Protein 5HK3 (pdb70)

Secondary structure (DSSP, 8-state):
---TTEEEEEE--S--TTS--SEEEEEE-S-HHHHTSS--EEEEEEEES--TT---TT-EEE-HHHH--SS-EEEEEEEEEEEEGGG--EEEEE--HHHHHHHHHHHHHHHT-/---TTEEEEE---EEEEE-S-HHHHHSS--EEEEEEEE--GGGGGSTT-EEE-GGGSS-SS-EEEEEEEEEEEEGGG--EEEEE--HHHHHHHHHHHHHHHT-

CATH classification: 2.30.30.110

B-factor: mean 24.43, std 10.02, range [9.1, 74.72]

Sequence (216 aa):
VISRAEIYWADLGPPSGSQPAKRRPVLVIQSDPYNASRLATVIAAVITSNDALAAMPGNVDLPATTTRLPRDSVVNVTAIVTLNKTDLTDRVGEVPASLMHEVDRGLRRVLDLVISRAEIYWADLRRPVLVIQSDPYNASRLATVIAAVITSNDALAAMPGNVDLPATTTRLPRDSVVNVTAIVTLNKTDLTDRVGEVPASLMHEVDRGLRRVLDL

Solvent-accessible surface area: 10361 Å² total; per-residue (Å²): 179,21,36,38,16,21,0,10,78,1,97,24,32,117,98,52,74,68,47,22,8,126,119,72,16,0,0,0,0,0,1,67,101,16,12,94,52,232,48,67,28,0,0,0,0,5,0,36,57,92,32,74,188,52,74,30,72,22,27,1,106,1,53,23,133,53,0,146,7,115,155,96,8,8,0,13,0,8,19,3,15,42,19,72,35,120,89,10,119,62,101,23,0,55,7,58,70,92,32,8,111,86,0,12,177,3,0,89,146,0,3,86,33,182,21,29,31,12,13,0,8,77,1,96,103,156,92,14,0,0,0,0,0,4,68,100,9,10,94,44,235,24,50,9,0,0,0,0,10,0,19,62,69,117,55,42,48,83,82,71,18,15,0,71,0,51,26,136,53,11,182,8,109,161,94,6,2,0,22,0,10,20,3,33,8,6,14,30,128,64,11,117,65,125,22,2,81,3,52,71,80,31,10,114,66,0,16,157,4,0,86,138,0,3,71,32

Foldseek 3Di:
DDAAFFKFWFAQDDDDPPADGGTFIWGFHDHVVCVVDPDFKTKTFTKALECVVNDDPLKAWDQCVQFVPPHTIIGRLLHMGIGGPVRGPGTRGGHDPVRVVSNVVSNCVNVVD/DDAAQWWFQFDCNFIWGFHDHVVCVVDPNFKTKTFTKAQPPVLCPPPLKFWDQCVQWVDPHTIIGNLVHMDIGGPVRGDGTGGGHDPVRVVSNVVSNCVNPVD

Structure (mmCIF, N/CA/C/O backbone):
data_5HK3
#
_entry.id   5HK3
#
_cell.length_a   47.311
_cell.length_b   64.244
_cell.length_c   73.915
_cell.angle_alpha   90.000
_cell.angle_beta   90.000
_cell.angle_gamma   90.000
#
_symmetry.space_group_name_H-M   'P 21 21 21'
#
loop_
_entity.id
_entity.type
_entity.pdbx_description
1 polymer 'Endoribonuclease MazF6'
2 polymer "DNA (5'-D(*AP*GP*UP*CP*UP*CP*CP*UP*UP*UP*C)-3')"
3 water water
#
loop_
_atom_site.group_PDB
_atom_site.id
_atom_site.type_symbol
_atom_site.label_atom_id
_atom_site.label_alt_id
_atom_site.label_comp_id
_atom_site.label_asym_id
_atom_site.label_entity_id
_atom_site.label_seq_id
_atom_site.pdbx_PDB_ins_code
_atom_site.Cartn_x
_atom_site.Cartn_y
_atom_site.Cartn_z
_atom_site.occupancy
_atom_site.B_iso_or_equiv
_atom_site.auth_seq_id
_atom_site.auth_comp_id
_atom_site.auth_asym_id
_atom_site.auth_atom_id
_atom_site.pdbx_PDB_model_num
ATOM 1 N N . VAL A 1 2 ? 30.542 79.040 17.698 1.00 38.13 2 VAL A N 1
ATOM 2 C CA . VAL A 1 2 ? 31.762 79.817 17.894 1.00 30.66 2 VAL A CA 1
ATOM 3 C C . VAL A 1 2 ? 32.812 79.010 18.640 1.00 29.92 2 VAL A C 1
ATOM 4 O O . VAL A 1 2 ? 32.622 78.648 19.799 1.00 31.15 2 VAL A O 1
ATOM 8 N N . ILE A 1 3 ? 33.923 78.732 17.968 1.00 23.85 3 ILE A N 1
ATOM 9 C CA . ILE A 1 3 ? 34.990 77.946 18.570 1.00 22.93 3 ILE A CA 1
ATOM 10 C C . ILE A 1 3 ? 36.199 78.840 18.827 1.00 21.87 3 ILE A C 1
ATOM 11 O O . ILE A 1 3 ? 36.618 79.606 17.956 1.00 20.94 3 ILE A O 1
ATOM 16 N N . SER A 1 4 ? 36.765 78.743 20.023 1.00 19.02 4 SER A N 1
ATOM 17 C CA . SER A 1 4 ? 37.886 79.592 20.399 1.00 18.98 4 SER A CA 1
ATOM 18 C C . SER A 1 4 ? 39.078 78.760 20.828 1.00 20.62 4 SER A C 1
ATOM 19 O O . SER A 1 4 ? 38.926 77.651 21.354 1.00 18.21 4 SER A O 1
ATOM 22 N N . ARG A 1 5 ? 40.266 79.306 20.595 1.00 18.55 5 ARG A N 1
ATOM 23 C CA . ARG A 1 5 ? 41.497 78.664 21.026 1.00 15.91 5 ARG A CA 1
ATOM 24 C C . ARG A 1 5 ? 41.480 78.475 22.529 1.00 17.13 5 ARG A C 1
ATOM 25 O O . ARG A 1 5 ? 40.977 79.331 23.255 1.00 18.99 5 ARG A O 1
ATOM 33 N N . ALA A 1 6 ? 41.992 77.319 22.954 1.00 14.73 6 ALA A N 1
ATOM 34 C CA . ALA A 1 6 ? 42.141 76.916 24.355 1.00 17.00 6 ALA A CA 1
ATOM 35 C C . ALA A 1 6 ? 40.854 76.345 24.957 1.00 16.33 6 ALA A C 1
ATOM 36 O O . ALA A 1 6 ? 40.836 75.978 26.131 1.00 19.26 6 ALA A O 1
ATOM 38 N N . GLU A 1 7 ? 39.794 76.249 24.163 1.00 14.82 7 GLU A N 1
ATOM 39 C CA . GLU A 1 7 ? 38.586 75.563 24.610 1.00 16.53 7 GLU A CA 1
ATOM 40 C C . GLU A 1 7 ? 38.729 74.039 24.509 1.00 15.86 7 GLU A C 1
ATOM 41 O O . GLU A 1 7 ? 39.405 73.509 23.626 1.00 16.58 7 GLU A O 1
ATOM 47 N N . ILE A 1 8 ? 38.095 73.340 25.443 1.00 15.98 8 ILE A N 1
ATOM 48 C CA . ILE A 1 8 ? 38.041 71.881 25.439 1.00 18.40 8 ILE A CA 1
ATOM 49 C C . ILE A 1 8 ? 36.668 71.367 25.028 1.00 16.09 8 ILE A C 1
ATOM 50 O O . ILE A 1 8 ? 35.644 71.778 25.623 1.00 20.38 8 ILE A O 1
ATOM 55 N N . TYR A 1 9 ? 36.676 70.455 24.047 1.00 17.98 9 TYR A N 1
ATOM 56 C CA . TYR A 1 9 ? 35.475 69.815 23.496 1.00 18.80 9 TYR A CA 1
ATOM 57 C C . TYR A 1 9 ? 35.596 68.297 23.500 1.00 23.31 9 TYR A C 1
ATOM 58 O O . TYR A 1 9 ? 36.693 67.778 23.378 1.00 22.31 9 TYR A O 1
ATOM 67 N N . TRP A 1 10 ? 34.477 67.580 23.574 1.00 20.23 10 TRP A N 1
ATOM 68 C CA . TRP A 1 10 ? 34.492 66.157 23.233 1.00 19.98 10 TRP A CA 1
ATOM 69 C C . TRP A 1 10 ? 34.405 65.978 21.722 1.00 24.88 10 TRP A C 1
ATOM 70 O O . TRP A 1 10 ? 33.653 66.686 21.055 1.00 25.30 10 TRP A O 1
ATOM 81 N N . ALA A 1 11 ? 35.181 65.045 21.179 1.00 21.86 11 ALA A N 1
ATOM 82 C CA . ALA A 1 11 ? 35.169 64.807 19.741 1.00 21.50 11 ALA A CA 1
ATOM 83 C C . ALA A 1 11 ? 35.372 63.337 19.377 1.00 21.27 11 ALA A C 1
ATOM 84 O O . ALA A 1 11 ? 36.101 62.619 20.068 1.00 21.97 11 ALA A O 1
ATOM 86 N N . ASP A 1 12 ? 34.702 62.899 18.311 1.00 22.44 12 ASP A N 1
ATOM 87 C CA . ASP A 1 12 ? 35.013 61.623 17.663 1.00 22.70 12 ASP A CA 1
ATOM 88 C C . ASP A 1 12 ? 36.278 61.785 16.847 1.00 28.19 12 ASP A C 1
ATOM 89 O O . ASP A 1 12 ? 36.342 62.633 15.960 1.00 27.15 12 ASP A O 1
ATOM 94 N N . LEU A 1 13 ? 37.264 60.935 17.106 1.00 24.61 13 LEU A N 1
ATOM 95 C CA . LEU A 1 13 ? 38.538 61.037 16.412 1.00 21.58 13 LEU A CA 1
ATOM 96 C C . LEU 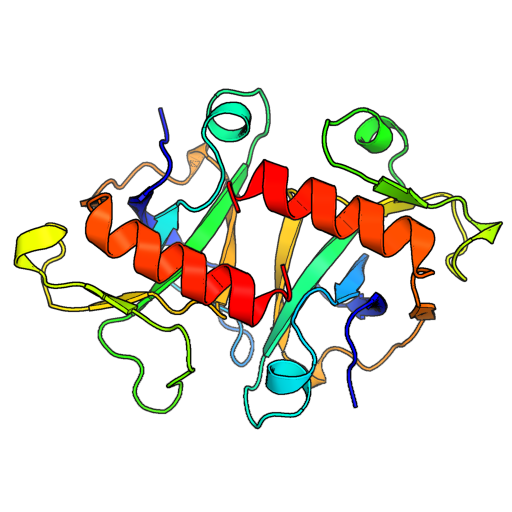A 1 13 ? 38.663 59.966 15.342 1.00 30.38 13 LEU A C 1
ATOM 97 O O . LEU A 1 13 ? 39.643 59.920 14.599 1.00 38.37 13 LEU A O 1
ATOM 102 N N . GLY A 1 14 ? 37.649 59.117 15.251 1.00 28.59 14 GLY A N 1
ATOM 103 C CA . GLY A 1 14 ? 37.608 58.115 14.205 1.00 30.28 14 GLY A CA 1
ATOM 104 C C . GLY A 1 14 ? 37.988 56.741 14.705 1.00 32.83 14 GLY A C 1
ATOM 105 O O . GLY A 1 14 ? 38.312 56.567 15.883 1.00 29.60 14 GLY A O 1
ATOM 106 N N . PRO A 1 15 ? 37.950 55.749 13.805 1.00 34.36 15 PRO A N 1
ATOM 107 C CA . PRO A 1 15 ? 38.273 54.368 14.169 1.00 33.26 15 PRO A CA 1
ATOM 108 C C . PRO A 1 15 ? 39.758 54.186 14.473 1.00 28.96 15 PRO A C 1
ATOM 109 O O . PRO A 1 15 ? 40.593 54.920 13.942 1.00 30.15 15 PRO A O 1
ATOM 113 N N . PRO A 1 16 ? 40.083 53.222 15.342 1.00 27.34 16 PRO A N 1
ATOM 114 C CA . PRO A 1 16 ? 41.476 52.950 15.711 1.00 32.34 16 PRO A CA 1
ATOM 115 C C . PRO A 1 16 ? 42.322 52.444 14.543 1.00 29.58 16 PRO A C 1
ATOM 116 O O . PRO A 1 16 ? 41.865 51.653 13.714 1.00 30.92 16 PRO A O 1
ATOM 120 N N . SER A 1 17 ? 43.555 52.934 14.488 1.00 24.84 17 SER A N 1
ATOM 121 C CA . SER A 1 17 ? 44.548 52.486 13.525 1.00 25.03 17 SER A CA 1
ATOM 122 C C . SER A 1 17 ? 45.921 52.655 14.153 1.00 33.52 17 SER A C 1
ATOM 123 O O . SER A 1 17 ? 46.496 53.742 14.116 1.00 28.58 17 SER A O 1
ATOM 126 N N . GLY A 1 18 ? 46.443 51.586 14.744 1.00 22.20 18 GLY A N 1
ATOM 127 C CA . GLY A 1 18 ? 47.695 51.682 15.469 1.00 23.96 18 GLY A CA 1
ATOM 128 C C . GLY A 1 18 ? 47.606 52.716 16.574 1.00 26.70 18 GLY A C 1
ATOM 129 O O . GLY A 1 18 ? 46.641 52.737 17.342 1.00 25.16 18 GLY A O 1
ATOM 130 N N . SER A 1 19 ? 48.605 53.590 16.648 1.00 23.02 19 SER A N 1
ATOM 131 C CA . SER A 1 19 ? 48.662 54.593 17.704 1.00 25.40 19 SER A CA 1
ATOM 132 C C . SER A 1 19 ? 48.126 55.951 17.261 1.00 25.47 19 SER A C 1
ATOM 133 O O . SER A 1 19 ? 48.303 56.945 17.968 1.00 26.31 19 SER A O 1
ATOM 136 N N . GLN A 1 20 ? 47.482 55.998 16.096 1.00 25.38 20 GLN A N 1
ATOM 137 C CA . GLN A 1 20 ? 46.801 57.215 15.661 1.00 24.41 20 GLN A CA 1
ATOM 138 C C . GLN A 1 20 ? 45.759 57.613 16.689 1.00 24.63 20 GLN A C 1
ATOM 139 O O . GLN A 1 20 ? 45.159 56.752 17.328 1.00 28.78 20 GLN A O 1
ATOM 145 N N . PRO A 1 21 ? 45.544 58.921 16.865 1.00 22.88 21 PRO A N 1
ATOM 146 C CA . PRO A 1 21 ? 44.431 59.350 17.717 1.00 25.39 21 PRO A CA 1
ATOM 147 C C . PRO A 1 21 ? 43.106 58.777 17.211 1.00 25.49 21 PRO A C 1
ATOM 148 O O . PRO A 1 21 ? 42.866 58.755 16.005 1.00 25.70 21 PRO A O 1
ATOM 152 N N . ALA A 1 22 ? 42.270 58.305 18.128 1.00 27.51 22 ALA A N 1
ATOM 153 C CA . ALA A 1 22 ? 41.019 57.654 17.758 1.00 27.21 22 ALA A CA 1
ATOM 154 C C . ALA A 1 22 ? 40.015 57.677 18.910 1.00 25.38 22 ALA A C 1
ATOM 155 O O . ALA A 1 22 ? 40.355 58.067 20.031 1.00 23.11 22 ALA A O 1
ATOM 157 N N . LYS A 1 23 ? 38.782 57.264 18.608 1.00 28.13 23 LYS A N 1
ATOM 158 C CA . LYS A 1 23 ? 37.686 57.145 19.579 1.00 23.83 23 LYS A CA 1
ATOM 159 C C . LYS A 1 23 ? 37.175 58.507 20.051 1.00 25.17 23 LYS A C 1
ATOM 160 O O . LYS A 1 23 ? 37.603 59.547 19.547 1.00 26.83 23 LYS A O 1
ATOM 166 N N . ARG A 1 24 ? 36.257 58.498 21.015 1.00 25.07 24 ARG A N 1
ATOM 167 C CA . ARG A 1 24 ? 35.724 59.753 21.542 1.00 27.24 24 ARG A CA 1
ATOM 168 C C . ARG A 1 24 ? 36.587 60.216 22.704 1.00 19.35 24 ARG A C 1
ATOM 169 O O . ARG A 1 24 ? 36.693 59.547 23.733 1.00 22.29 24 ARG A O 1
ATOM 177 N N . ARG A 1 25 ? 37.164 61.403 22.547 1.00 20.84 25 ARG A N 1
ATOM 178 C CA . ARG A 1 25 ? 38.099 61.934 23.526 1.00 15.46 25 ARG A CA 1
ATOM 179 C C . ARG A 1 25 ? 37.930 63.439 23.682 1.00 16.05 25 ARG A C 1
ATOM 180 O O . ARG A 1 25 ? 37.444 64.097 22.761 1.00 19.91 25 ARG A O 1
ATOM 188 N N . PRO A 1 26 ? 38.332 63.988 24.839 1.00 18.41 26 PRO A N 1
ATOM 189 C CA . PRO A 1 26 ? 38.408 65.449 24.901 1.00 17.19 26 PRO A CA 1
ATOM 190 C C . PRO A 1 26 ? 39.587 65.950 24.078 1.00 19.96 26 PRO A C 1
ATOM 191 O O . PRO A 1 26 ? 40.616 65.281 23.983 1.00 17.22 26 PRO A O 1
ATOM 195 N N . VAL A 1 27 ? 39.419 67.123 23.484 1.00 17.66 27 VAL A N 1
ATOM 196 C CA . VAL A 1 27 ? 40.452 67.744 22.677 1.00 14.60 27 VAL A CA 1
ATOM 197 C C . VAL A 1 27 ? 40.533 69.226 23.033 1.00 19.58 27 VAL A C 1
ATOM 198 O O . VAL A 1 27 ? 39.539 69.855 23.429 1.00 19.92 27 VAL A O 1
ATOM 202 N N . LEU A 1 28 ? 41.743 69.756 22.906 1.00 15.22 28 LEU A N 1
ATOM 203 C CA . LEU A 1 28 ? 42.053 71.137 23.213 1.00 12.45 28 LEU A CA 1
ATOM 204 C C . LEU A 1 28 ? 42.276 71.893 21.918 1.00 14.59 28 LEU A C 1
ATOM 205 O O . LEU A 1 28 ? 43.190 71.563 21.167 1.00 14.27 28 LEU A O 1
ATOM 210 N N . VAL A 1 29 ? 41.453 72.903 21.651 1.00 13.01 29 VAL A N 1
ATOM 211 C CA . VAL A 1 29 ? 41.604 73.672 20.413 1.00 13.73 29 VAL A CA 1
ATOM 212 C C . VAL A 1 29 ? 42.905 74.458 20.435 1.00 15.73 29 VAL A C 1
ATOM 213 O O . VAL A 1 29 ? 43.119 75.265 21.329 1.00 13.77 29 VAL A O 1
ATOM 217 N N . ILE A 1 30 ? 43.769 74.238 19.446 1.00 12.35 30 ILE A N 1
ATOM 218 C CA . ILE A 1 30 ? 45.033 74.968 19.395 1.00 12.21 30 ILE A CA 1
ATOM 219 C C . ILE A 1 30 ? 45.131 75.862 18.157 1.00 13.53 30 ILE A C 1
ATOM 220 O O . ILE A 1 30 ? 46.050 76.674 18.041 1.00 14.52 30 ILE A O 1
ATOM 225 N N . GLN A 1 31 ? 44.164 75.731 17.256 1.00 12.66 31 GLN A N 1
ATOM 226 C CA . GLN A 1 31 ? 44.061 76.618 16.101 1.00 14.81 31 GLN A CA 1
ATOM 227 C C . GLN A 1 31 ? 43.730 78.028 16.551 1.00 14.23 31 GLN A C 1
ATOM 228 O O . GLN A 1 31 ? 42.933 78.227 17.470 1.00 15.36 31 GLN A O 1
ATOM 234 N N . SER A 1 32 ? 44.333 78.996 15.879 1.00 14.31 32 SER A N 1
ATOM 235 C CA . SER A 1 32 ? 44.183 80.391 16.247 1.00 13.74 32 SER A CA 1
ATOM 236 C C . SER A 1 32 ? 42.821 80.940 15.860 1.00 16.38 32 SER A C 1
ATOM 237 O O . SER A 1 32 ? 42.167 80.458 14.933 1.00 15.52 32 SER A O 1
ATOM 240 N N . ASP A 1 33 ? 42.401 81.979 16.570 1.00 16.01 33 ASP A N 1
ATOM 241 C CA . ASP A 1 33 ? 41.052 82.493 16.395 1.00 16.62 33 ASP A CA 1
ATOM 242 C C . ASP A 1 33 ? 40.750 83.114 15.013 1.00 17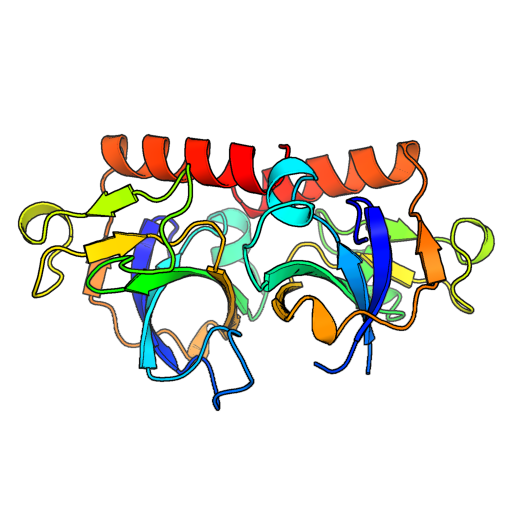.01 33 ASP A C 1
ATOM 243 O O . ASP A 1 33 ? 39.614 83.008 14.565 1.00 17.41 33 ASP A O 1
ATOM 248 N N . PRO A 1 34 ? 41.745 83.725 14.326 1.00 16.21 34 PRO A N 1
ATOM 249 C CA . PRO A 1 34 ? 41.418 84.184 12.967 1.00 17.52 34 PRO A CA 1
ATOM 250 C C . PRO A 1 34 ? 40.977 83.050 12.048 1.00 15.92 34 PRO A C 1
ATOM 251 O O . PRO A 1 34 ? 40.079 83.231 11.214 1.00 19.21 34 PRO A O 1
ATOM 255 N N . TYR A 1 35 ? 41.583 81.877 12.202 1.00 14.76 35 TYR A N 1
ATOM 256 C CA . TYR A 1 35 ? 41.154 80.734 11.410 1.00 13.14 35 TYR A CA 1
ATOM 257 C C . TYR A 1 35 ? 39.852 80.144 11.938 1.00 14.49 35 TYR A C 1
ATOM 258 O O . TYR A 1 35 ? 39.017 79.682 11.160 1.00 16.22 35 TYR A O 1
ATOM 267 N N . ASN A 1 36 ? 39.680 80.136 13.260 1.00 14.25 36 ASN A N 1
ATOM 268 C CA . ASN A 1 36 ? 38.434 79.658 13.844 1.00 16.52 36 ASN A CA 1
ATOM 269 C C . ASN A 1 36 ? 37.218 80.483 13.389 1.00 14.54 36 ASN A C 1
ATOM 270 O O . ASN A 1 36 ? 36.123 79.952 13.229 1.00 18.01 36 ASN A O 1
ATOM 275 N N . ALA A 1 37 ? 37.416 81.778 13.164 1.00 16.66 37 ALA A N 1
ATOM 276 C CA . ALA A 1 37 ? 36.312 82.650 12.778 1.00 16.63 37 ALA A CA 1
ATOM 277 C C . ALA A 1 37 ? 36.078 82.676 11.266 1.00 21.74 37 ALA A C 1
ATOM 278 O O . ALA A 1 37 ? 35.082 83.231 10.798 1.00 22.61 37 ALA A O 1
ATOM 280 N N . SER A 1 38 ? 37.008 82.090 10.517 1.00 16.82 38 SER A N 1
ATOM 281 C CA . SER A 1 38 ? 36.978 82.091 9.048 1.00 16.62 38 SER A CA 1
ATOM 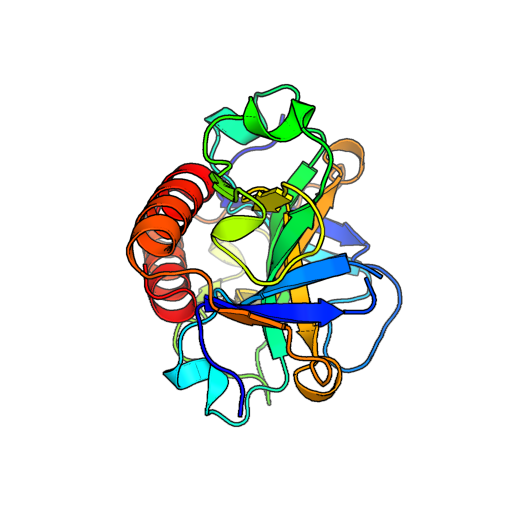282 C C . SER A 1 38 ? 36.063 81.027 8.462 1.00 19.31 38 SER A C 1
ATOM 283 O O . SER A 1 38 ? 35.437 80.264 9.192 1.00 20.31 38 SER A O 1
ATOM 286 N N . ARG A 1 39 ? 36.003 80.987 7.130 1.00 19.76 39 ARG A N 1
ATOM 287 C CA . ARG A 1 39 ? 35.197 80.002 6.417 1.00 19.98 39 ARG A CA 1
ATOM 288 C C . ARG A 1 39 ? 35.791 78.602 6.447 1.00 24.10 39 ARG A C 1
ATOM 289 O O . ARG A 1 39 ? 35.142 77.649 6.021 1.00 24.64 39 ARG A O 1
ATOM 297 N N . LEU A 1 40 ? 37.013 78.479 6.957 1.00 19.53 40 LEU A N 1
ATOM 298 C CA . LEU A 1 40 ? 37.657 77.175 7.122 1.00 16.77 40 LEU A CA 1
ATOM 299 C C . LEU A 1 40 ? 36.733 76.195 7.848 1.00 18.10 40 LEU A C 1
ATOM 300 O O . LEU A 1 40 ? 36.160 76.529 8.880 1.00 20.42 40 LEU A O 1
ATOM 305 N N . ALA A 1 41 ? 36.581 74.990 7.303 1.00 17.95 41 ALA A N 1
ATOM 306 C CA . ALA A 1 41 ? 35.604 74.034 7.821 1.00 19.12 41 ALA A CA 1
ATOM 307 C C . ALA A 1 41 ? 36.102 73.298 9.062 1.00 19.52 41 ALA A C 1
ATOM 308 O O . ALA A 1 41 ? 35.318 72.680 9.786 1.00 22.06 41 ALA A O 1
ATOM 310 N N . THR A 1 42 ? 37.405 73.386 9.305 1.00 18.07 42 THR A N 1
ATOM 311 C CA . THR A 1 42 ? 38.060 72.538 10.286 1.00 17.91 42 THR A CA 1
ATOM 312 C C . THR A 1 42 ? 38.767 73.306 11.395 1.00 16.07 42 THR A C 1
ATOM 313 O O . THR A 1 42 ? 38.969 74.513 11.302 1.00 15.34 42 THR A O 1
ATOM 317 N N . VAL A 1 43 ? 39.137 72.576 12.444 1.00 17.28 43 VAL A N 1
ATOM 318 C CA . VAL A 1 43 ? 39.897 73.115 13.563 1.00 13.97 43 VAL A CA 1
ATOM 319 C C . VAL A 1 43 ? 40.971 72.107 13.961 1.00 15.75 43 VAL A C 1
ATOM 320 O O . VAL A 1 43 ? 40.748 70.901 13.913 1.00 19.50 43 VAL A O 1
ATOM 324 N N . ILE A 1 44 ? 42.153 72.608 14.291 1.00 13.91 44 ILE A N 1
ATOM 325 C CA . ILE A 1 44 ? 43.243 71.777 14.786 1.00 13.53 44 ILE A CA 1
ATOM 326 C C . ILE A 1 44 ? 43.206 71.722 16.307 1.00 12.52 44 ILE A C 1
ATOM 327 O O . ILE A 1 44 ? 43.007 72.744 16.964 1.00 13.72 44 ILE A O 1
ATOM 332 N N . ALA A 1 45 ? 43.385 70.525 16.858 1.00 12.65 45 ALA A N 1
ATOM 333 C CA . ALA A 1 45 ? 43.298 70.325 18.300 1.00 12.22 45 ALA A CA 1
ATOM 334 C C . ALA A 1 45 ? 44.323 69.292 18.774 1.00 12.48 45 ALA A C 1
ATOM 335 O O . ALA A 1 45 ? 44.769 68.457 17.995 1.00 14.01 45 ALA A O 1
ATOM 337 N N . ALA A 1 46 ? 44.710 69.380 20.043 1.00 13.53 46 ALA A N 1
ATOM 338 C CA . ALA A 1 46 ? 45.571 68.384 20.680 1.00 13.48 46 ALA A CA 1
ATOM 339 C C . ALA A 1 46 ? 44.717 67.460 21.538 1.00 15.83 46 ALA A C 1
ATOM 340 O O . ALA A 1 46 ? 43.787 67.911 22.190 1.00 16.13 46 ALA A O 1
ATOM 342 N N . VAL A 1 47 ? 45.036 66.170 21.544 1.00 14.04 47 VAL A N 1
ATOM 343 C CA . VAL A 1 47 ? 44.230 65.187 22.262 1.00 16.81 47 VAL A CA 1
ATOM 344 C C . VAL A 1 47 ? 44.546 65.141 23.754 1.00 12.75 47 VAL A C 1
ATOM 345 O O . VAL A 1 47 ? 45.710 65.162 24.153 1.00 14.10 47 VAL A O 1
ATOM 349 N N . ILE A 1 48 ? 43.485 65.124 24.563 1.00 13.91 48 ILE A N 1
ATOM 350 C CA . ILE A 1 48 ? 43.589 65.035 26.012 1.00 14.59 48 ILE A CA 1
ATOM 351 C C . ILE A 1 48 ? 43.282 63.606 26.446 1.00 13.78 48 ILE A C 1
ATOM 352 O O . ILE A 1 48 ? 42.374 62.978 25.907 1.00 16.80 48 ILE A O 1
ATOM 357 N N . THR A 1 49 ? 44.055 63.109 27.403 1.00 14.85 49 THR A N 1
ATOM 358 C CA . THR A 1 49 ? 43.847 61.774 27.973 1.00 15.26 49 THR A CA 1
ATOM 359 C C . THR A 1 49 ? 43.874 61.876 29.494 1.00 15.94 49 THR A C 1
ATOM 360 O O . THR A 1 49 ? 44.336 62.869 30.034 1.00 16.63 49 THR A O 1
ATOM 364 N N . SER A 1 50 ? 43.390 60.855 30.198 1.00 17.09 50 SER A N 1
ATOM 365 C CA . SER A 1 50 ? 43.367 60.934 31.658 1.00 20.67 50 SER A CA 1
ATOM 366 C C . SER A 1 50 ? 44.770 60.956 32.254 1.00 20.68 50 SER A C 1
ATOM 367 O O . SER A 1 50 ? 45.022 61.633 33.247 1.00 22.60 50 SER A O 1
ATOM 370 N N . ASN A 1 51 ? 45.687 60.242 31.618 1.00 19.38 51 ASN A N 1
ATOM 371 C CA . ASN A 1 51 ? 47.096 60.308 31.963 1.00 17.18 51 ASN A CA 1
ATOM 372 C C . ASN A 1 51 ? 47.890 59.959 30.716 1.00 18.81 51 ASN A C 1
ATOM 373 O O . ASN A 1 51 ? 47.302 59.569 29.706 1.00 20.67 51 ASN A O 1
ATOM 378 N N . ASP A 1 52 ? 49.209 60.129 30.761 1.00 16.46 52 ASP A N 1
ATOM 379 C CA . ASP A 1 52 ? 50.019 59.791 29.592 1.00 16.90 52 ASP A CA 1
ATOM 380 C C . ASP A 1 52 ? 50.944 58.623 29.888 1.00 20.15 52 ASP A C 1
ATOM 381 O O . ASP A 1 52 ? 52.072 58.571 29.393 1.00 20.72 52 ASP A O 1
ATOM 386 N N . ALA A 1 53 ? 50.452 57.696 30.707 1.00 22.82 53 ALA A N 1
ATOM 387 C CA . ALA A 1 53 ? 51.181 56.475 31.014 1.00 22.61 53 ALA A CA 1
ATOM 388 C C . ALA A 1 53 ? 51.517 55.760 29.716 1.00 19.41 53 ALA A C 1
ATOM 389 O O . ALA A 1 53 ? 50.646 55.568 28.858 1.00 24.35 53 ALA A O 1
ATOM 391 N N . LEU A 1 54 ? 52.792 55.408 29.581 1.00 19.83 54 LEU A N 1
ATOM 392 C CA . LEU A 1 54 ? 53.341 54.702 28.420 1.00 17.47 54 LEU A CA 1
ATOM 393 C C . LEU A 1 54 ? 53.443 55.567 27.160 1.00 17.20 54 LEU A C 1
ATOM 394 O O . LEU A 1 54 ? 53.923 55.104 26.124 1.00 19.60 54 LEU A O 1
ATOM 399 N N . ALA A 1 55 ? 52.986 56.817 27.243 1.00 16.65 55 ALA A N 1
ATOM 400 C CA . ALA A 1 55 ? 53.099 57.764 26.133 1.00 20.44 55 ALA A CA 1
ATOM 401 C C . ALA A 1 55 ? 53.534 59.121 26.657 1.00 17.10 55 ALA A C 1
ATOM 402 O O . ALA A 1 55 ? 53.011 60.161 26.252 1.00 18.63 55 ALA A O 1
ATOM 404 N N . ALA A 1 56 ? 54.493 59.097 27.572 1.00 14.32 56 ALA A N 1
ATOM 405 C CA . ALA A 1 56 ? 54.907 60.305 28.280 1.00 13.94 56 ALA A CA 1
ATOM 406 C C . ALA A 1 56 ? 55.998 61.055 27.531 1.00 19.58 56 ALA A C 1
ATOM 407 O O . ALA A 1 56 ? 57.136 60.601 27.438 1.00 22.90 56 ALA A O 1
ATOM 409 N N . MET A 1 57 ? 55.611 62.183 26.947 1.00 13.63 57 MET A N 1
ATOM 410 C CA . MET A 1 57 ? 56.488 62.985 26.110 1.00 17.80 57 MET A CA 1
ATOM 411 C C . MET A 1 57 ? 56.860 64.323 26.733 1.00 14.64 57 MET A C 1
ATOM 412 O O . MET A 1 57 ? 56.020 64.944 27.381 1.00 16.06 57 MET A O 1
ATOM 417 N N . PRO A 1 58 ? 58.122 64.760 26.566 1.00 15.11 58 PRO A N 1
ATOM 418 C CA . PRO A 1 58 ? 58.452 66.119 26.999 1.00 17.27 58 PRO A CA 1
ATOM 419 C C . PRO A 1 58 ? 57.526 67.093 26.287 1.00 16.94 58 PRO A C 1
ATOM 420 O O . PRO A 1 58 ? 57.329 66.972 25.074 1.00 16.70 58 PRO A O 1
ATOM 424 N N . GLY A 1 59 ? 56.953 68.029 27.026 1.00 17.79 59 GLY A N 1
ATOM 425 C CA . GLY A 1 59 ? 56.024 68.964 26.434 1.00 16.56 59 GLY A CA 1
ATOM 426 C C . GLY A 1 59 ? 54.595 68.674 26.847 1.00 16.97 59 GLY A C 1
ATOM 427 O O . GLY A 1 59 ? 53.754 69.565 26.791 1.00 16.68 59 GLY A O 1
ATOM 428 N N . ASN A 1 60 ? 54.303 67.443 27.265 1.00 13.64 60 ASN A N 1
ATOM 429 C CA . ASN A 1 60 ? 52.948 67.149 27.731 1.00 11.62 60 ASN A CA 1
ATOM 430 C C . ASN A 1 60 ? 52.600 67.971 28.965 1.00 14.08 60 ASN A C 1
ATOM 431 O O . ASN A 1 60 ? 53.468 68.263 29.796 1.00 16.55 60 ASN A O 1
ATOM 436 N N . VAL A 1 61 ? 51.326 68.336 29.076 1.00 15.29 61 VAL A N 1
ATOM 437 C CA . VAL A 1 61 ? 50.932 69.260 30.149 1.00 14.57 61 VAL A CA 1
ATOM 438 C C . VAL A 1 61 ? 49.819 68.716 31.032 1.00 15.90 61 VAL A C 1
ATOM 439 O O . VAL A 1 61 ? 48.792 68.270 30.528 1.00 16.48 61 VAL A O 1
ATOM 443 N N . ASP A 1 62 ? 50.049 68.713 32.347 1.00 16.40 62 ASP A N 1
ATOM 444 C CA . ASP A 1 62 ? 49.018 68.335 33.309 1.00 21.53 62 ASP A CA 1
ATOM 445 C C . ASP A 1 62 ? 47.926 69.411 33.417 1.00 16.26 62 ASP A C 1
ATOM 446 O O . ASP A 1 62 ? 48.225 70.591 33.585 1.00 18.38 62 ASP A O 1
ATOM 451 N N . LEU A 1 63 ? 46.671 68.986 33.302 1.00 16.78 63 LEU A N 1
ATOM 452 C CA . LEU A 1 63 ? 45.495 69.853 33.445 1.00 18.70 63 LEU A CA 1
ATOM 453 C C . LEU A 1 63 ? 44.657 69.466 34.655 1.00 20.55 63 LEU A C 1
ATOM 454 O O . LEU A 1 63 ? 43.941 68.464 34.615 1.00 19.98 63 LEU A O 1
ATOM 459 N N . PRO A 1 64 ? 44.754 70.247 35.739 1.00 21.06 64 PRO A N 1
ATOM 460 C CA . PRO A 1 64 ? 43.892 70.003 36.900 1.00 25.11 64 PRO A CA 1
ATOM 461 C C . PRO A 1 64 ? 42.407 70.088 36.550 1.00 25.17 64 PRO A C 1
ATOM 462 O O . PRO A 1 64 ? 41.999 70.966 35.782 1.00 24.95 64 PRO A O 1
ATOM 466 N N . ALA A 1 65 ? 41.610 69.190 37.122 1.00 26.37 65 ALA A N 1
ATOM 467 C CA . ALA A 1 65 ? 40.174 69.149 36.862 1.00 25.40 65 ALA A CA 1
ATOM 468 C C . ALA A 1 65 ? 39.506 70.448 37.306 1.00 26.49 65 ALA A C 1
ATOM 469 O O . ALA A 1 65 ? 38.557 70.919 36.679 1.00 31.13 65 ALA A O 1
ATOM 471 N N . THR A 1 66 ? 40.001 71.014 38.402 1.00 28.36 66 THR A N 1
ATOM 472 C CA . THR A 1 66 ? 39.432 72.244 38.939 1.00 30.86 66 THR A CA 1
ATOM 473 C C . THR A 1 66 ? 39.693 73.462 38.057 1.00 37.96 66 THR A C 1
ATOM 474 O O . THR A 1 66 ? 39.042 74.491 38.216 1.00 37.11 66 THR A O 1
ATOM 478 N N . THR A 1 67 ? 40.640 73.344 37.131 1.00 29.90 67 THR A N 1
ATOM 479 C CA . THR A 1 67 ? 41.000 74.459 36.251 1.00 38.85 67 THR A CA 1
ATOM 480 C C . THR A 1 67 ? 40.351 74.383 34.873 1.00 29.79 67 THR A C 1
ATOM 481 O O . THR A 1 67 ? 40.266 75.384 34.168 1.00 46.36 67 THR A O 1
ATOM 485 N N . THR A 1 68 ? 39.889 73.195 34.503 1.00 32.83 68 THR A N 1
ATOM 486 C CA . THR A 1 68 ? 39.380 72.954 33.154 1.00 38.08 68 THR A CA 1
ATOM 487 C C . THR A 1 68 ? 37.923 72.526 33.069 1.00 36.26 68 THR A C 1
ATOM 488 O O . THR A 1 68 ? 37.328 72.546 31.988 1.00 36.24 68 THR A O 1
ATOM 492 N N . ARG A 1 69 ? 37.376 72.114 34.208 1.00 32.18 69 ARG A N 1
ATOM 493 C CA . ARG A 1 69 ? 35.996 71.657 34.342 1.00 32.11 69 ARG A CA 1
ATOM 494 C C . ARG A 1 69 ? 35.810 70.275 33.707 1.00 31.31 69 ARG A C 1
ATOM 495 O O . ARG A 1 69 ? 34.687 69.799 33.543 1.00 36.52 69 ARG A O 1
ATOM 503 N N . LEU A 1 70 ? 36.921 69.635 33.349 1.00 33.17 70 LEU A N 1
ATOM 504 C CA . LEU A 1 70 ? 36.913 68.216 33.005 1.00 26.30 70 LEU A CA 1
ATOM 505 C C . LEU A 1 70 ? 36.636 67.413 34.274 1.00 28.82 70 LEU A C 1
ATOM 506 O O . LEU A 1 70 ? 36.959 67.870 35.371 1.00 29.14 70 LEU A O 1
ATOM 511 N N . PRO A 1 71 ? 36.041 66.218 34.136 1.00 33.71 71 PRO A N 1
ATOM 512 C CA . PRO A 1 71 ? 35.700 65.451 35.340 1.00 35.86 71 PRO A CA 1
ATOM 513 C C . PRO A 1 71 ? 36.921 64.993 36.133 1.00 38.54 71 PRO A C 1
ATOM 514 O O . PRO A 1 71 ? 36.830 64.882 37.353 1.00 33.44 71 PRO A O 1
ATOM 518 N N . ARG A 1 72 ? 38.037 64.715 35.467 1.00 29.37 72 ARG A N 1
ATOM 519 C CA . ARG A 1 72 ? 39.248 64.328 36.188 1.00 27.20 72 ARG A CA 1
ATOM 520 C C . ARG A 1 72 ? 40.479 65.097 35.729 1.00 25.43 72 ARG A C 1
ATOM 521 O O . ARG A 1 72 ? 40.475 65.713 34.657 1.00 23.19 72 ARG A O 1
ATOM 529 N N . ASP A 1 73 ? 41.521 65.070 36.559 1.00 25.46 73 ASP A N 1
ATOM 530 C CA . ASP A 1 73 ? 42.837 65.565 36.169 1.00 21.13 73 ASP A CA 1
ATOM 531 C C . ASP A 1 73 ? 43.257 64.855 34.893 1.00 18.75 73 ASP A C 1
ATOM 532 O O . ASP A 1 73 ? 43.125 63.636 34.781 1.00 21.14 73 ASP A O 1
ATOM 537 N N . SER A 1 74 ? 43.749 65.623 33.929 1.00 18.18 74 SER A N 1
ATOM 538 C CA . SER A 1 74 ? 44.043 65.082 32.608 1.00 15.79 74 SER A CA 1
ATOM 539 C C . SER A 1 74 ? 45.391 65.577 32.081 1.00 16.43 74 SER A C 1
ATOM 540 O O . SER A 1 74 ? 46.119 66.266 32.775 1.00 17.58 74 SER A O 1
ATOM 543 N N . VAL A 1 75 ? 45.737 65.187 30.858 1.00 15.83 75 VAL A N 1
ATOM 544 C CA . VAL A 1 75 ? 47.012 65.550 30.259 1.00 15.94 75 VAL A CA 1
ATOM 545 C C . VAL A 1 75 ? 46.778 65.913 28.799 1.00 12.46 75 VAL A C 1
ATOM 546 O O . VAL A 1 75 ? 46.084 65.175 28.082 1.00 16.70 75 VAL A O 1
ATOM 550 N N . VAL A 1 76 ? 47.329 67.056 28.380 1.00 12.86 76 VAL A N 1
ATOM 551 C CA . VAL A 1 76 ? 47.422 67.414 26.965 1.00 12.56 76 VAL A CA 1
ATOM 552 C C . VAL A 1 76 ? 48.611 66.692 26.352 1.00 14.15 76 VAL A C 1
ATOM 553 O O . VAL A 1 76 ? 49.764 66.860 26.813 1.00 15.11 76 VAL A O 1
ATOM 557 N N . ASN A 1 77 ? 48.310 65.886 25.330 1.00 14.65 77 ASN A N 1
ATOM 558 C CA . ASN A 1 77 ? 49.322 65.137 24.591 1.00 13.75 77 ASN A CA 1
ATOM 559 C C . ASN A 1 77 ? 49.779 65.955 23.399 1.00 12.33 77 ASN A C 1
ATOM 560 O O . ASN A 1 77 ? 49.128 65.935 22.351 1.00 15.83 77 ASN A O 1
ATOM 565 N N . VAL A 1 78 ? 50.880 66.681 23.553 1.00 14.19 78 VAL A N 1
ATOM 566 C CA . VAL A 1 78 ? 51.276 67.629 22.517 1.00 16.16 78 VAL A CA 1
ATOM 567 C C . VAL A 1 78 ? 51.827 66.973 21.251 1.00 13.00 78 VAL A C 1
ATOM 568 O O . VAL A 1 78 ? 52.049 67.680 20.267 1.00 14.81 78 VAL A O 1
ATOM 572 N N . THR A 1 79 ? 52.015 65.647 21.248 1.00 12.15 79 THR A N 1
ATOM 573 C CA . THR A 1 79 ? 52.397 64.951 20.010 1.00 12.70 79 THR A CA 1
ATOM 574 C C . THR A 1 79 ? 51.201 64.315 19.292 1.00 15.48 79 THR A C 1
ATOM 575 O O . THR A 1 79 ? 51.358 63.703 18.231 1.00 16.40 79 THR A O 1
ATOM 579 N N . ALA A 1 80 ? 50.011 64.476 19.863 1.00 14.38 80 ALA A N 1
ATOM 580 C CA . ALA A 1 80 ? 48.785 63.914 19.303 1.00 13.44 80 ALA A CA 1
ATOM 581 C C . ALA A 1 80 ? 47.895 65.026 18.784 1.00 17.08 80 ALA A C 1
ATOM 582 O O . ALA A 1 80 ? 47.067 65.573 19.511 1.00 15.13 80 ALA A O 1
ATOM 584 N N . ILE A 1 81 ? 48.077 65.357 17.511 1.00 13.55 81 ILE A N 1
ATOM 585 C CA . ILE A 1 81 ? 47.389 66.484 16.906 1.00 11.42 81 ILE A CA 1
ATOM 586 C C . ILE A 1 81 ? 46.379 65.972 15.881 1.00 17.95 81 ILE A C 1
ATOM 587 O O . ILE A 1 81 ? 46.670 65.062 15.099 1.00 20.39 81 ILE A O 1
ATOM 592 N N . VAL A 1 82 ? 45.179 66.534 15.915 1.00 14.37 82 VAL A N 1
ATOM 593 C CA . VAL A 1 82 ? 44.119 66.137 15.005 1.00 14.70 82 VAL A CA 1
ATOM 594 C C . VAL A 1 82 ? 43.479 67.350 14.342 1.00 14.01 82 VAL A C 1
ATOM 595 O O . VAL A 1 82 ? 43.525 68.461 14.865 1.00 17.03 82 VAL A O 1
ATOM 599 N N . THR A 1 83 ? 42.910 67.128 13.166 1.00 13.73 83 THR A N 1
ATOM 600 C CA . THR A 1 83 ? 42.112 68.132 12.478 1.00 13.85 83 THR A CA 1
ATOM 601 C C . THR A 1 83 ? 40.666 67.649 12.400 1.00 16.34 83 THR A C 1
ATOM 602 O O . THR A 1 83 ? 40.401 66.546 11.917 1.00 21.40 83 THR A O 1
ATOM 606 N N . LEU A 1 84 ? 39.748 68.459 12.914 1.00 16.90 84 LEU A N 1
ATOM 607 C CA . LEU A 1 84 ? 38.354 68.055 13.081 1.00 18.07 84 LEU A CA 1
ATOM 608 C C . LEU A 1 84 ? 37.419 69.023 12.375 1.00 20.93 84 LEU A C 1
ATOM 609 O O . LEU A 1 84 ? 37.751 70.192 12.220 1.00 21.62 84 LEU A O 1
ATOM 614 N N . ASN A 1 85 ? 36.246 68.556 11.961 1.00 20.13 85 ASN A N 1
ATOM 615 C CA . ASN A 1 85 ? 35.252 69.479 11.426 1.00 19.34 85 ASN A CA 1
ATOM 616 C C . ASN A 1 85 ? 34.628 70.326 12.528 1.00 24.41 85 ASN A C 1
ATOM 617 O O . ASN A 1 85 ? 34.266 69.812 13.584 1.00 24.78 85 ASN A O 1
ATOM 622 N N . LYS A 1 86 ? 34.489 71.624 12.267 1.00 19.78 86 LYS A N 1
ATOM 623 C CA . LYS A 1 86 ? 33.883 72.543 13.225 1.00 21.81 86 LYS A CA 1
ATOM 624 C C . LYS A 1 86 ? 32.479 72.113 13.623 1.00 25.01 86 LYS A C 1
ATOM 625 O O . LYS A 1 86 ? 32.088 72.232 14.784 1.00 29.76 86 LYS A O 1
ATOM 631 N N . THR A 1 87 ? 31.757 71.582 12.671 1.00 24.39 87 THR A N 1
ATOM 632 C CA . THR A 1 87 ? 30.381 71.243 12.899 1.00 32.16 87 THR A CA 1
ATOM 633 C C . THR A 1 87 ? 30.279 70.049 13.803 1.00 36.67 87 THR A C 1
ATOM 634 O O . THR A 1 87 ? 29.226 69.747 14.302 1.00 35.56 87 THR A O 1
ATOM 638 N N . ASP A 1 88 ? 31.387 69.368 14.008 1.00 35.36 88 ASP A N 1
ATOM 639 C CA . ASP A 1 88 ? 31.413 68.215 14.868 1.00 33.91 88 ASP A CA 1
ATOM 640 C C . ASP A 1 88 ? 31.811 68.567 16.278 1.00 38.31 88 ASP A C 1
ATOM 641 O O . ASP A 1 88 ? 31.859 67.705 17.115 1.00 41.23 88 ASP A O 1
ATOM 646 N N . LEU A 1 89 ? 32.102 69.828 16.536 1.00 33.45 89 LEU A N 1
ATOM 647 C CA . LEU A 1 89 ? 32.509 70.258 17.856 1.00 30.56 89 LEU A CA 1
ATOM 648 C C . LEU A 1 89 ? 31.341 70.936 18.539 1.00 32.20 89 LEU A C 1
ATOM 649 O O . LEU A 1 89 ? 31.296 72.113 18.642 1.00 40.30 89 LEU A O 1
ATOM 654 N N . THR A 1 90 ? 30.407 70.147 18.999 1.00 32.21 90 THR A N 1
ATOM 655 C CA . THR A 1 90 ? 29.184 70.636 19.625 1.00 41.66 90 THR A CA 1
ATOM 656 C C . THR A 1 90 ? 29.262 70.464 21.143 1.00 35.54 90 THR A C 1
ATOM 657 O O . THR A 1 90 ? 28.605 71.178 21.904 1.00 40.09 90 THR A O 1
ATOM 661 N N . ASP A 1 91 ? 30.108 69.535 21.576 1.00 30.58 91 ASP A N 1
ATOM 662 C CA . ASP A 1 91 ? 30.114 69.068 22.954 1.00 25.01 91 ASP A CA 1
ATOM 663 C C . ASP A 1 91 ? 31.194 69.775 23.774 1.00 29.99 91 ASP A C 1
ATOM 664 O O . ASP A 1 91 ? 32.295 69.255 23.958 1.00 27.30 91 ASP A O 1
ATOM 669 N N . ARG A 1 92 ? 30.849 70.949 24.294 1.00 24.17 92 ARG A N 1
ATOM 670 C CA . ARG A 1 92 ? 31.798 71.815 24.986 1.00 23.85 92 ARG A CA 1
ATOM 671 C C . ARG A 1 92 ? 31.996 71.417 26.444 1.00 28.77 92 ARG A C 1
ATOM 672 O O . ARG A 1 92 ? 31.030 71.284 27.197 1.00 37.85 92 ARG A O 1
ATOM 680 N N . VAL A 1 93 ? 33.253 71.242 26.841 1.00 26.72 93 VAL A N 1
ATOM 681 C CA . VAL A 1 93 ? 33.575 70.854 28.208 1.00 28.93 93 VAL A CA 1
ATOM 682 C C . VAL A 1 93 ? 34.041 72.013 29.045 1.00 28.28 93 VAL A C 1
ATOM 683 O O . VAL A 1 93 ? 33.551 72.23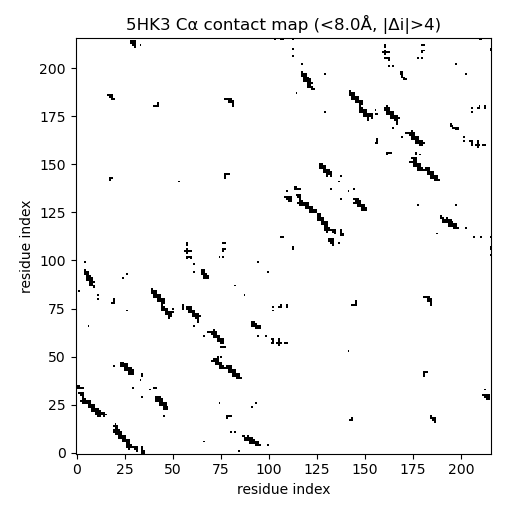7 30.155 1.00 35.31 93 VAL A O 1
ATOM 687 N N . GLY A 1 94 ? 34.987 72.772 28.507 1.00 26.08 94 GLY A N 1
ATOM 688 C CA . GLY A 1 94 ? 35.627 73.769 29.346 1.00 29.05 94 GLY A CA 1
ATOM 689 C C . GLY A 1 94 ? 36.745 74.493 28.647 1.00 21.56 94 GLY A C 1
ATOM 690 O O . GLY A 1 94 ? 36.658 74.669 27.452 1.00 21.18 94 GLY A O 1
ATOM 691 N N . GLU A 1 95 ? 37.725 74.998 29.389 1.00 26.95 95 GLU A N 1
ATOM 692 C CA . GLU A 1 95 ? 38.824 75.750 28.785 1.00 21.89 95 GLU A CA 1
ATOM 693 C C . GLU A 1 95 ? 40.116 75.671 29.595 1.00 28.22 95 GLU A C 1
ATOM 694 O O . GLU A 1 95 ? 40.091 75.406 30.799 1.00 30.26 95 GLU A O 1
ATOM 700 N N . VAL A 1 96 ? 41.242 75.913 28.933 1.00 20.75 96 VAL A N 1
ATOM 701 C CA . VAL A 1 96 ? 42.523 76.022 29.617 1.00 18.08 96 VAL A CA 1
ATOM 702 C C . VAL A 1 96 ? 42.911 77.494 29.803 1.00 21.52 96 VAL A C 1
ATOM 703 O O . VAL A 1 96 ? 42.919 78.265 28.842 1.00 22.59 96 VAL A O 1
ATOM 707 N N . PRO A 1 97 ? 43.231 77.899 31.040 1.00 22.39 97 PRO A N 1
ATOM 708 C CA . PRO A 1 97 ? 43.592 79.296 31.313 1.00 23.90 97 PRO A CA 1
ATOM 709 C C . PRO A 1 97 ? 44.926 79.694 30.683 1.00 21.53 97 PRO A C 1
ATOM 710 O O . PRO A 1 97 ? 45.753 78.828 30.417 1.00 20.96 97 PRO A O 1
ATOM 714 N N . ALA A 1 98 ? 45.129 80.990 30.468 1.00 24.78 98 ALA A N 1
ATOM 715 C CA . ALA A 1 98 ? 46.303 81.497 29.761 1.00 23.77 98 ALA A CA 1
ATOM 716 C C . ALA A 1 98 ? 47.644 81.000 30.310 1.00 25.97 98 ALA A C 1
ATOM 717 O O . ALA A 1 98 ? 48.545 80.665 29.536 1.00 24.57 98 ALA A O 1
ATOM 719 N N . SER A 1 99 ? 47.784 80.957 31.635 1.00 21.74 99 SER A N 1
ATOM 720 C CA . SER A 1 99 ? 49.061 80.574 32.232 1.00 28.45 99 SER A CA 1
ATOM 721 C C . SER A 1 99 ? 49.444 79.148 31.841 1.00 27.62 99 SER A C 1
ATOM 722 O O . SER A 1 99 ? 50.604 78.863 31.542 1.00 34.00 99 SER A O 1
ATOM 725 N N . LEU A 1 100 ? 48.458 78.260 31.827 1.00 22.15 100 LEU A N 1
ATOM 726 C CA . LEU A 1 100 ? 48.687 76.860 31.499 1.00 22.41 100 LEU A CA 1
ATOM 727 C C . LEU A 1 100 ? 48.795 76.676 29.983 1.00 24.78 100 LEU A C 1
ATOM 728 O O . LEU A 1 100 ? 49.592 75.860 29.475 1.00 23.66 100 LEU A O 1
ATOM 733 N N . MET A 1 101 ? 48.023 77.475 29.254 1.00 18.80 101 MET A N 1
ATOM 734 C CA . MET A 1 101 ? 48.076 77.422 27.798 1.00 17.09 101 MET A CA 1
ATOM 735 C C . MET A 1 101 ? 49.456 77.833 27.309 1.00 18.64 101 MET A C 1
ATOM 736 O O . MET A 1 101 ? 49.904 77.364 26.274 1.00 19.88 101 MET A O 1
ATOM 741 N N . HIS A 1 102 ? 50.138 78.705 28.045 1.00 19.20 102 HIS A N 1
ATOM 742 C CA . HIS A 1 102 ? 51.501 79.072 27.672 1.00 17.81 102 HIS A CA 1
ATOM 743 C C . HIS A 1 102 ? 52.446 77.867 27.744 1.00 19.16 102 HIS A C 1
ATOM 744 O O . HIS A 1 102 ? 53.364 77.732 26.927 1.00 19.49 102 HIS A O 1
ATOM 751 N N . GLU A 1 103 ? 52.212 76.987 28.715 1.00 16.78 103 GLU A N 1
ATOM 752 C CA . GLU A 1 103 ? 52.995 75.762 28.835 1.00 20.82 103 GLU A CA 1
ATOM 753 C C . GLU A 1 103 ? 52.680 74.832 27.667 1.00 17.06 103 GLU A C 1
ATOM 754 O O . GLU A 1 103 ? 53.588 74.208 27.088 1.00 18.02 103 GLU A O 1
ATOM 760 N N . VAL A 1 104 ? 51.399 74.760 27.307 1.00 16.10 104 VAL A N 1
ATOM 761 C CA . VAL A 1 104 ? 51.009 73.972 26.128 1.00 14.73 104 VAL A CA 1
ATOM 762 C C . VAL A 1 104 ? 51.719 74.486 24.885 1.00 16.63 104 VAL A C 1
ATOM 763 O O . VAL A 1 104 ? 52.270 73.708 24.107 1.00 16.33 104 VAL A O 1
ATOM 767 N N . ASP A 1 105 ? 51.720 75.802 24.703 1.00 15.33 105 ASP A N 1
ATOM 768 C CA . ASP A 1 105 ? 52.402 76.417 23.562 1.00 13.18 105 ASP A CA 1
ATOM 769 C C . ASP A 1 105 ? 53.891 76.074 23.540 1.00 15.35 105 ASP A C 1
ATOM 770 O O . ASP A 1 105 ? 54.456 75.821 22.472 1.00 16.34 105 ASP A O 1
ATOM 775 N N . ARG A 1 106 ? 54.542 76.100 24.706 1.00 16.01 106 ARG A N 1
ATOM 776 C CA . ARG A 1 106 ? 55.961 75.732 24.750 1.00 14.09 106 ARG A CA 1
ATOM 777 C C . ARG A 1 106 ? 56.168 74.289 24.293 1.00 14.63 106 ARG A C 1
ATOM 778 O O . ARG A 1 106 ? 57.137 73.964 23.575 1.00 17.17 106 ARG A O 1
ATOM 786 N N . GLY A 1 107 ? 55.243 73.429 24.704 1.00 14.64 107 GLY A N 1
ATOM 787 C CA . GLY A 1 107 ? 55.297 72.036 24.308 1.00 15.11 107 GLY A CA 1
ATOM 788 C C . GLY A 1 107 ? 55.133 71.868 22.808 1.00 14.70 107 GLY A C 1
ATOM 789 O O . GLY A 1 107 ? 55.888 71.123 22.176 1.00 15.33 107 GLY A O 1
ATOM 790 N N . LEU A 1 108 ? 54.160 72.572 22.233 1.00 14.58 108 LEU A N 1
ATOM 791 C CA . LEU A 1 108 ? 53.923 72.498 20.789 1.00 13.53 108 LEU A CA 1
ATOM 792 C C . LEU A 1 108 ? 55.128 73.019 20.003 1.00 16.56 108 LEU A C 1
ATOM 793 O O . LEU A 1 108 ? 55.507 72.438 18.982 1.00 16.14 108 LEU A O 1
ATOM 798 N N . ARG A 1 109 ? 55.738 74.108 20.471 1.00 16.02 109 ARG A N 1
ATOM 799 C CA . ARG A 1 109 ? 56.923 74.628 19.788 1.00 16.31 109 ARG A CA 1
ATOM 800 C C . ARG A 1 109 ? 58.049 73.605 19.816 1.00 17.35 109 ARG A C 1
ATOM 801 O O . ARG A 1 109 ? 58.777 73.443 18.834 1.00 17.30 109 ARG A O 1
ATOM 809 N N . ARG A 1 110 ? 58.183 72.899 20.938 1.00 15.57 110 ARG A N 1
ATOM 810 C CA . ARG A 1 110 ? 59.205 71.870 21.033 1.00 19.25 110 ARG A CA 1
ATOM 811 C C . ARG A 1 110 ? 58.930 70.718 20.059 1.00 15.12 110 ARG A C 1
ATOM 812 O O . ARG A 1 110 ? 59.824 70.275 19.340 1.00 16.73 110 ARG A O 1
ATOM 820 N N . VAL A 1 111 ? 57.682 70.266 20.019 1.00 14.30 111 VAL A N 1
ATOM 821 C CA . VAL A 1 111 ? 57.306 69.130 19.180 1.00 13.52 111 VAL A CA 1
ATOM 822 C C . VAL A 1 111 ? 57.418 69.445 17.693 1.00 15.22 111 VAL A C 1
ATOM 823 O O . VAL A 1 111 ? 57.763 68.566 16.901 1.00 16.71 111 VAL A O 1
ATOM 827 N N . LEU A 1 112 ? 57.175 70.698 17.319 1.00 12.66 112 LEU A N 1
ATOM 828 C CA . LEU A 1 112 ? 57.133 71.052 15.902 1.00 12.60 112 LEU A CA 1
ATOM 829 C C . LEU A 1 112 ? 58.351 71.835 15.439 1.00 17.19 112 LEU A C 1
ATOM 830 O O . LEU A 1 112 ? 58.387 72.281 14.291 1.00 18.52 112 LEU A O 1
ATOM 835 N N . ASP A 1 113 ? 59.335 71.998 16.324 1.00 17.85 113 ASP A N 1
ATOM 836 C CA . ASP A 1 113 ? 60.556 72.743 16.000 1.00 20.27 113 ASP A CA 1
ATOM 837 C C . ASP A 1 113 ? 60.224 74.159 15.535 1.00 24.34 113 ASP A C 1
ATOM 838 O O . ASP A 1 113 ? 60.768 74.640 14.541 1.00 26.86 113 ASP A O 1
ATOM 843 N N . LEU A 1 114 ? 59.325 74.820 16.255 1.00 19.98 114 LEU A N 1
ATOM 844 C CA . LEU A 1 114 ? 58.897 76.167 15.889 1.00 17.35 114 LEU A CA 1
ATOM 845 C C . LEU A 1 114 ? 59.375 77.210 16.894 1.00 32.12 114 LEU A C 1
ATOM 846 O O . LEU A 1 114 ? 59.777 76.877 18.008 1.00 33.35 114 LEU A O 1
ATOM 851 N N . VAL B 1 2 ? 64.171 55.603 9.386 1.00 46.09 2 VAL B N 1
ATOM 852 C CA . VAL B 1 2 ? 64.563 56.913 9.891 1.00 33.21 2 VAL B CA 1
ATOM 853 C C . VAL B 1 2 ? 63.770 58.026 9.198 1.00 26.37 2 VAL B C 1
ATOM 854 O O . VAL B 1 2 ? 63.864 58.226 7.986 1.00 27.41 2 VAL B O 1
ATOM 858 N N . ILE B 1 3 ? 62.976 58.739 9.988 1.00 20.69 3 ILE B N 1
ATOM 859 C CA . ILE B 1 3 ? 62.113 59.790 9.469 1.00 20.70 3 ILE B CA 1
ATOM 860 C C . ILE B 1 3 ? 62.630 61.147 9.907 1.00 21.01 3 ILE B C 1
ATOM 861 O O . ILE B 1 3 ? 62.995 61.330 11.063 1.00 19.88 3 ILE B O 1
ATOM 866 N N . SER B 1 4 ? 62.697 62.096 8.981 1.00 18.40 4 SER B N 1
ATOM 867 C CA . SER B 1 4 ? 63.202 63.413 9.335 1.00 18.06 4 SER B CA 1
ATOM 868 C C . SER B 1 4 ? 62.238 64.517 8.933 1.00 15.55 4 SER B C 1
ATOM 869 O O . SER B 1 4 ? 61.450 64.379 7.987 1.00 16.07 4 SER B O 1
ATOM 872 N N . ARG B 1 5 ? 62.294 65.607 9.684 1.00 15.11 5 ARG B N 1
ATOM 873 C CA . ARG B 1 5 ? 61.487 66.779 9.407 1.00 12.28 5 ARG B CA 1
ATOM 874 C C . ARG B 1 5 ? 61.794 67.286 8.009 1.00 14.12 5 ARG B C 1
ATOM 875 O O . ARG B 1 5 ? 62.943 67.227 7.556 1.00 17.85 5 ARG B O 1
ATOM 883 N N . ALA B 1 6 ? 60.734 67.738 7.344 1.00 12.85 6 ALA B N 1
ATOM 884 C CA . ALA B 1 6 ? 60.749 68.309 5.991 1.00 15.40 6 ALA B CA 1
ATOM 885 C C . ALA B 1 6 ? 60.727 67.227 4.923 1.00 16.29 6 ALA B C 1
ATOM 886 O O . ALA B 1 6 ? 60.687 67.538 3.727 1.00 16.28 6 ALA B O 1
ATOM 888 N N . GLU B 1 7 ? 60.700 65.959 5.323 1.00 13.83 7 GLU B N 1
ATOM 889 C CA . GLU B 1 7 ? 60.524 64.912 4.317 1.00 13.21 7 GLU B CA 1
ATOM 890 C C . GLU B 1 7 ? 59.079 64.791 3.875 1.00 14.16 7 GLU B C 1
ATOM 891 O O . GLU B 1 7 ? 58.148 64.980 4.659 1.00 14.90 7 GLU B O 1
ATOM 897 N N . ILE B 1 8 ? 58.917 64.455 2.600 1.00 12.96 8 ILE B N 1
ATOM 898 C CA . ILE B 1 8 ? 57.617 64.172 2.018 1.00 10.22 8 ILE B CA 1
ATOM 899 C C . ILE B 1 8 ? 57.462 62.679 1.837 1.00 13.98 8 ILE B C 1
ATOM 900 O O . ILE B 1 8 ? 58.348 62.033 1.284 1.00 14.48 8 ILE B O 1
ATOM 905 N N . TYR B 1 9 ? 56.345 62.144 2.324 1.00 14.20 9 TYR B N 1
ATOM 906 C CA . TYR B 1 9 ? 56.010 60.732 2.175 1.00 13.71 9 TYR B CA 1
ATOM 907 C C . TYR B 1 9 ? 54.632 60.571 1.581 1.00 13.30 9 TYR B C 1
ATOM 908 O O . TYR B 1 9 ? 53.763 61.401 1.789 1.00 15.06 9 TYR B O 1
ATOM 917 N N . TRP B 1 10 ? 54.404 59.470 0.881 1.00 18.33 10 TRP B N 1
ATOM 918 C CA . TRP B 1 10 ? 53.042 59.080 0.567 1.00 17.92 10 TRP B CA 1
ATOM 919 C C . TRP B 1 10 ? 52.462 58.355 1.769 1.00 19.82 10 TRP B C 1
ATOM 920 O O . TRP B 1 10 ? 53.146 57.551 2.402 1.00 22.11 10 TRP B O 1
ATOM 931 N N . ALA B 1 11 ? 51.208 58.643 2.090 1.00 16.35 11 ALA B N 1
ATOM 932 C CA . ALA B 1 11 ? 50.572 58.072 3.268 1.00 19.08 11 ALA B CA 1
ATOM 933 C C . ALA B 1 11 ? 49.091 57.775 3.056 1.00 21.35 11 ALA B C 1
ATOM 934 O O . ALA B 1 11 ? 48.391 58.499 2.341 1.00 23.36 11 ALA B O 1
ATOM 936 N N . ASP B 1 12 ? 48.624 56.709 3.701 1.00 21.87 12 ASP B N 1
ATOM 937 C CA . ASP B 1 12 ? 47.202 56.430 3.809 1.00 29.10 12 ASP B CA 1
ATOM 938 C C . ASP B 1 12 ? 46.558 57.395 4.796 1.00 27.36 12 ASP B C 1
ATOM 939 O O . ASP B 1 12 ? 47.002 57.503 5.940 1.00 31.05 12 ASP B O 1
ATOM 944 N N . LEU B 1 13 ? 45.545 58.128 4.349 1.00 28.98 13 LEU B N 1
ATOM 945 C CA . LEU B 1 13 ? 44.808 59.012 5.248 1.00 29.45 13 LEU B CA 1
ATOM 946 C C . LEU B 1 13 ? 43.397 58.489 5.511 1.00 46.04 13 LEU B C 1
ATOM 947 O O . LEU B 1 13 ? 42.635 58.218 4.578 1.00 38.50 13 LEU B O 1
ATOM 952 N N . ARG B 1 24 ? 45.071 58.050 -0.176 1.00 39.57 24 ARG B N 1
ATOM 953 C CA . ARG B 1 24 ? 46.481 58.299 -0.453 1.00 28.20 24 ARG B CA 1
ATOM 954 C C . ARG B 1 24 ? 46.768 59.775 -0.690 1.00 25.03 24 ARG B C 1
ATOM 955 O O . ARG B 1 24 ? 46.155 60.401 -1.551 1.00 29.64 24 ARG B O 1
ATOM 963 N N . ARG B 1 25 ? 47.673 60.335 0.105 1.00 19.96 25 ARG B N 1
ATOM 964 C CA . ARG B 1 25 ? 48.109 61.717 -0.092 1.00 18.84 25 ARG B CA 1
ATOM 965 C C . ARG B 1 25 ? 49.584 61.864 0.242 1.00 16.82 25 ARG B C 1
ATOM 966 O O . ARG B 1 25 ? 50.110 61.117 1.068 1.00 17.13 25 ARG B O 1
ATOM 974 N N . PRO B 1 26 ? 50.260 62.833 -0.392 1.00 14.37 26 PRO B N 1
ATOM 975 C CA . PRO B 1 26 ? 51.575 63.182 0.135 1.00 14.69 26 PRO B CA 1
ATOM 976 C C . PRO B 1 26 ? 51.406 63.975 1.426 1.00 12.75 26 PRO B C 1
ATOM 977 O O . PRO B 1 26 ? 50.447 64.746 1.577 1.00 14.47 26 PRO B O 1
ATOM 981 N N . VAL B 1 27 ? 52.338 63.771 2.345 1.00 11.97 27 VAL B N 1
ATOM 982 C CA . VAL B 1 27 ? 52.348 64.476 3.618 1.00 13.27 27 VAL B CA 1
ATOM 983 C C . VAL B 1 27 ? 53.770 64.928 3.906 1.00 12.10 27 VAL B C 1
ATOM 984 O O . VAL B 1 27 ? 54.744 64.309 3.466 1.00 13.97 27 VAL B O 1
ATOM 988 N N . LEU B 1 28 ? 53.870 66.055 4.602 1.00 11.19 28 LEU B N 1
ATOM 989 C CA . LEU B 1 28 ? 55.126 66.685 4.946 1.00 12.16 28 LEU B CA 1
ATOM 990 C C . LEU B 1 28 ? 55.383 66.531 6.440 1.00 12.49 28 LEU B C 1
ATOM 991 O O . LEU B 1 28 ? 54.590 67.011 7.244 1.00 12.01 28 LEU B O 1
ATOM 996 N N . VAL B 1 29 ? 56.473 65.873 6.817 1.00 9.10 29 VAL B N 1
ATOM 997 C CA . VAL B 1 29 ? 56.779 65.695 8.238 1.00 10.31 29 VAL B CA 1
ATOM 998 C C . VAL B 1 29 ? 57.126 67.043 8.860 1.00 11.33 29 VAL B C 1
ATOM 999 O O . VAL B 1 29 ? 58.041 67.724 8.397 1.00 12.88 29 VAL B O 1
ATOM 1003 N N . ILE B 1 30 ? 56.392 67.433 9.903 1.00 11.13 30 ILE B N 1
ATOM 1004 C CA . ILE B 1 30 ? 56.672 68.701 10.588 1.00 10.00 30 ILE B CA 1
ATOM 1005 C C . ILE B 1 30 ? 57.092 68.491 12.040 1.00 11.77 30 ILE B C 1
ATOM 1006 O O . ILE B 1 30 ? 57.499 69.428 12.722 1.00 13.04 30 ILE B O 1
ATOM 1011 N N . GLN B 1 31 ? 56.993 67.257 12.509 1.00 12.36 31 GLN B N 1
ATOM 1012 C CA . GLN B 1 31 ? 57.504 66.895 13.821 1.00 12.06 31 GLN B CA 1
ATOM 1013 C C . GLN B 1 31 ? 59.025 67.013 13.861 1.00 13.40 31 GLN B C 1
ATOM 1014 O O . GLN B 1 31 ? 59.707 66.698 12.877 1.00 13.72 31 GLN B O 1
ATOM 1020 N N . SER B 1 32 ? 59.554 67.483 14.990 1.00 13.18 32 SER B N 1
ATOM 1021 C CA . SER B 1 32 ? 60.987 67.718 15.098 1.00 14.95 32 SER B CA 1
ATOM 1022 C C . SER B 1 32 ? 61.783 66.425 15.242 1.00 15.59 32 SER B C 1
ATOM 1023 O O . SER B 1 32 ? 61.274 65.392 15.686 1.00 15.65 32 SER B O 1
ATOM 1026 N N . ASP B 1 33 ? 63.051 66.491 14.860 1.00 16.89 33 ASP B N 1
ATOM 1027 C CA . ASP B 1 33 ? 63.856 65.286 14.770 1.00 18.42 33 ASP B CA 1
ATOM 1028 C C . ASP B 1 33 ? 64.133 64.545 16.099 1.00 15.22 33 ASP B C 1
ATOM 1029 O O . ASP B 1 33 ? 64.234 63.323 16.083 1.00 20.44 33 ASP B O 1
ATOM 1034 N N . PRO B 1 34 ? 64.238 65.254 17.242 1.00 17.75 34 PRO B N 1
ATOM 1035 C CA . PRO B 1 34 ? 64.360 64.473 18.487 1.00 23.61 34 PRO B CA 1
ATOM 1036 C C . PRO B 1 34 ? 63.162 63.555 18.752 1.00 18.01 34 PRO B C 1
ATOM 1037 O O . PRO B 1 34 ? 63.331 62.448 19.269 1.00 18.62 34 PRO B O 1
ATOM 1041 N N . TYR B 1 35 ? 61.965 64.003 18.396 1.00 16.47 35 TYR B N 1
ATOM 1042 C CA . TYR B 1 35 ? 60.788 63.158 18.538 1.00 14.34 35 TYR B CA 1
ATOM 1043 C C . TYR B 1 35 ? 60.759 62.096 17.440 1.00 16.73 35 TYR B C 1
ATOM 1044 O O . TYR B 1 35 ? 60.384 60.953 17.691 1.00 14.96 35 TYR B O 1
ATOM 1053 N N . ASN B 1 36 ? 61.180 62.459 16.230 1.00 14.76 36 ASN B N 1
ATOM 1054 C CA . ASN B 1 36 ? 61.252 61.477 15.151 1.00 15.76 36 ASN B CA 1
ATOM 1055 C C . ASN B 1 36 ? 62.206 60.323 15.442 1.00 15.07 36 ASN B C 1
ATOM 1056 O O . ASN B 1 36 ? 61.954 59.196 15.025 1.00 17.72 36 ASN B O 1
ATOM 1061 N N . ALA B 1 37 ? 63.286 60.608 16.167 1.00 16.26 37 ALA B N 1
ATOM 1062 C CA . ALA B 1 37 ? 64.312 59.608 16.479 1.00 17.44 37 ALA B CA 1
ATOM 1063 C C . ALA B 1 37 ? 63.984 58.801 17.737 1.00 20.30 37 ALA B C 1
ATOM 1064 O O . ALA B 1 37 ? 64.602 57.769 18.007 1.00 23.33 37 ALA B O 1
ATOM 1066 N N . SER B 1 38 ? 62.995 59.267 18.484 1.00 17.29 38 SER B N 1
ATOM 1067 C CA . SER B 1 38 ? 62.615 58.651 19.749 1.00 20.30 38 SER B CA 1
ATOM 1068 C C . SER B 1 38 ? 61.719 57.444 19.542 1.00 15.94 38 SER B C 1
ATOM 1069 O O . SER B 1 38 ? 61.304 57.153 18.427 1.00 16.78 38 SER B O 1
ATOM 1072 N N . ARG B 1 39 ? 61.385 56.771 20.638 1.00 17.43 39 ARG B N 1
ATOM 1073 C CA . ARG B 1 39 ? 60.520 55.605 20.584 1.00 15.76 39 ARG B CA 1
ATOM 1074 C C . ARG B 1 39 ? 59.045 55.961 20.402 1.00 17.29 39 ARG B C 1
ATOM 1075 O O . ARG B 1 39 ? 58.196 55.072 20.327 1.00 20.52 39 ARG B O 1
ATOM 1083 N N . LEU B 1 40 ? 58.742 57.259 20.374 1.00 14.29 40 LEU B N 1
ATOM 1084 C CA . LEU B 1 40 ? 57.402 57.724 20.027 1.00 18.08 40 LEU B CA 1
ATOM 1085 C C . LEU B 1 40 ? 56.934 57.032 18.747 1.00 16.96 40 LEU B C 1
ATOM 1086 O O . LEU B 1 40 ? 57.667 56.996 17.758 1.00 16.80 40 LEU B O 1
ATOM 1091 N N . ALA B 1 41 ? 55.722 56.486 18.765 1.00 16.99 41 ALA B N 1
ATOM 1092 C CA . ALA B 1 41 ? 55.242 55.656 17.655 1.00 17.91 41 ALA B CA 1
ATOM 1093 C C . ALA B 1 41 ? 54.727 56.450 16.468 1.00 17.78 41 ALA B C 1
ATOM 1094 O O . ALA B 1 41 ? 54.530 55.909 15.389 1.00 17.21 41 ALA B O 1
ATOM 1096 N N . THR B 1 42 ? 54.496 57.738 16.683 1.00 13.13 42 THR B N 1
ATOM 1097 C CA . THR B 1 42 ? 53.760 58.555 15.732 1.00 15.43 42 THR B CA 1
ATOM 1098 C C . THR B 1 42 ? 54.572 59.731 15.228 1.00 11.40 42 THR B C 1
ATOM 1099 O O . THR B 1 42 ? 55.620 60.063 15.774 1.00 13.41 42 THR B O 1
ATOM 1103 N N . VAL B 1 43 ? 54.083 60.330 14.145 1.00 13.45 43 VAL B N 1
ATOM 1104 C CA . VAL B 1 43 ? 54.701 61.501 13.568 1.00 12.45 43 VAL B CA 1
ATOM 1105 C C . VAL B 1 43 ? 53.605 62.460 13.118 1.00 13.88 43 VAL B C 1
ATOM 1106 O O . VAL B 1 43 ? 52.592 62.044 12.548 1.00 14.99 43 VAL B O 1
ATOM 1110 N N . ILE B 1 44 ? 53.822 63.746 13.357 1.00 12.92 44 ILE B N 1
ATOM 1111 C CA . ILE B 1 44 ? 52.900 64.775 12.918 1.00 12.59 44 ILE B CA 1
ATOM 1112 C C . ILE B 1 44 ? 53.297 65.275 11.538 1.00 11.54 44 ILE B C 1
ATOM 1113 O O . ILE B 1 44 ? 54.479 65.513 11.265 1.00 11.97 44 ILE B O 1
ATOM 1118 N N . ALA B 1 45 ? 52.300 65.447 10.678 1.00 10.60 45 ALA B N 1
ATOM 1119 C CA . ALA B 1 45 ? 52.554 65.873 9.301 1.00 10.09 45 ALA B CA 1
ATOM 1120 C C . ALA B 1 45 ? 51.493 66.840 8.811 1.00 12.53 45 ALA B C 1
ATOM 1121 O O . ALA B 1 45 ? 50.363 66.826 9.293 1.00 14.08 45 ALA B O 1
ATOM 1123 N N . ALA B 1 46 ? 51.866 67.688 7.854 1.00 12.23 46 ALA B N 1
ATOM 1124 C CA . ALA B 1 46 ? 50.909 68.536 7.160 1.00 12.31 46 ALA B CA 1
ATOM 1125 C C . ALA B 1 46 ? 50.537 67.882 5.839 1.00 12.51 46 ALA B C 1
ATOM 1126 O O . ALA B 1 46 ? 51.382 67.305 5.160 1.00 14.51 46 ALA B O 1
ATOM 1128 N N . VAL B 1 47 ? 49.267 67.953 5.480 1.00 12.26 47 VAL B N 1
ATOM 1129 C CA . VAL B 1 47 ? 48.805 67.301 4.266 1.00 12.80 47 VAL B CA 1
ATOM 1130 C C . VAL B 1 47 ? 49.093 68.168 3.035 1.00 13.80 47 VAL B C 1
ATOM 1131 O O . VAL B 1 47 ? 48.894 69.387 3.063 1.00 14.49 47 VAL B O 1
ATOM 1135 N N . ILE B 1 48 ? 49.598 67.530 1.977 1.00 12.53 48 ILE B N 1
ATOM 1136 C CA . ILE B 1 48 ? 49.880 68.204 0.712 1.00 12.76 48 ILE B CA 1
ATOM 1137 C C . ILE B 1 48 ? 48.734 67.920 -0.250 1.00 15.38 48 ILE B C 1
ATOM 1138 O O . ILE B 1 48 ? 48.162 66.827 -0.250 1.00 15.42 48 ILE B O 1
ATOM 1143 N N . THR B 1 49 ? 48.357 68.928 -1.026 1.00 13.99 49 THR B N 1
ATOM 1144 C CA . THR B 1 49 ? 47.284 68.767 -1.995 1.00 15.22 49 THR B CA 1
ATOM 1145 C C . THR B 1 49 ? 47.708 69.334 -3.346 1.00 16.98 49 THR B C 1
ATOM 1146 O O . THR B 1 49 ? 48.621 70.123 -3.394 1.00 17.95 49 THR B O 1
ATOM 1150 N N . SER B 1 50 ? 47.076 68.913 -4.441 1.00 16.39 50 SER B N 1
ATOM 1151 C CA . SER B 1 50 ? 47.399 69.476 -5.751 1.00 16.72 50 SER B CA 1
ATOM 1152 C C . SER B 1 50 ? 46.231 70.312 -6.274 1.00 20.03 50 SER B C 1
ATOM 1153 O O . SER B 1 50 ? 46.116 70.563 -7.480 1.00 25.66 50 SER B O 1
ATOM 1156 N N . ASN B 1 51 ? 45.361 70.725 -5.359 1.00 20.17 51 ASN B N 1
ATOM 1157 C CA . ASN B 1 51 ? 44.324 71.715 -5.641 1.00 22.93 51 ASN B CA 1
ATOM 1158 C C . ASN B 1 51 ? 44.919 73.121 -5.582 1.00 27.31 51 ASN B C 1
ATOM 1159 O O . ASN B 1 51 ? 45.207 73.640 -4.502 1.00 24.09 51 ASN B O 1
ATOM 1164 N N . ASP B 1 52 ? 45.064 73.740 -6.749 1.00 28.76 52 ASP B N 1
ATOM 1165 C CA . ASP B 1 52 ? 45.673 75.062 -6.879 1.00 31.47 52 ASP B CA 1
ATOM 1166 C C . ASP B 1 52 ? 44.952 76.165 -6.107 1.00 26.66 52 ASP B C 1
ATOM 1167 O O . ASP B 1 52 ? 45.583 77.113 -5.632 1.00 32.87 52 ASP B O 1
ATOM 1172 N N . ALA B 1 53 ? 43.636 76.038 -5.983 1.00 32.61 53 ALA B N 1
ATOM 1173 C CA . ALA B 1 53 ? 42.836 77.006 -5.240 1.00 37.06 53 ALA B CA 1
ATOM 1174 C C . ALA B 1 53 ? 43.333 77.199 -3.806 1.00 33.80 53 ALA B C 1
ATOM 1175 O O . ALA B 1 53 ? 43.325 78.319 -3.283 1.00 30.70 53 ALA B O 1
ATOM 1177 N N . LEU B 1 54 ? 43.796 76.121 -3.177 1.00 26.01 54 LEU B N 1
ATOM 1178 C CA . LEU B 1 54 ? 44.252 76.225 -1.793 1.00 22.42 54 LEU B CA 1
ATOM 1179 C C . LEU B 1 54 ? 45.535 77.031 -1.640 1.00 26.05 54 LEU B C 1
ATOM 1180 O O . LEU B 1 54 ? 45.938 77.347 -0.523 1.00 27.47 54 LEU B O 1
ATOM 1185 N N . ALA B 1 55 ? 46.148 77.419 -2.753 1.00 24.61 55 ALA B N 1
ATOM 1186 C CA . ALA B 1 55 ? 47.319 78.276 -2.675 1.00 23.74 55 ALA B CA 1
ATOM 1187 C C . ALA B 1 55 ? 46.888 79.647 -2.168 1.00 27.77 55 ALA B C 1
ATOM 1188 O O . ALA B 1 55 ? 47.706 80.417 -1.661 1.00 32.86 55 ALA B O 1
ATOM 1190 N N . ALA B 1 56 ? 45.591 79.935 -2.285 1.00 30.05 56 ALA B N 1
ATOM 1191 C CA . ALA B 1 56 ? 45.071 81.252 -1.930 1.00 28.17 56 ALA B CA 1
ATOM 1192 C C . ALA B 1 56 ? 44.679 81.361 -0.454 1.00 28.96 56 ALA B C 1
ATOM 1193 O O . ALA B 1 56 ? 44.146 82.387 -0.029 1.00 30.96 56 ALA B O 1
ATOM 1195 N N . MET B 1 57 ? 44.988 80.347 0.349 1.00 29.49 57 MET B N 1
ATOM 1196 C CA . MET B 1 57 ? 44.573 80.398 1.745 1.00 27.43 57 MET B CA 1
ATOM 1197 C C . MET B 1 57 ? 45.773 80.897 2.526 1.00 32.42 57 MET B C 1
ATOM 1198 O O . MET B 1 57 ? 46.866 80.351 2.397 1.00 24.84 57 MET B O 1
ATOM 1203 N N . PRO B 1 58 ? 45.565 81.904 3.385 1.00 20.19 58 PRO B N 1
ATOM 1204 C CA . PRO B 1 58 ? 46.697 82.438 4.143 1.00 22.21 58 PRO B CA 1
ATOM 1205 C C . PRO B 1 58 ? 47.420 81.394 4.987 1.00 17.96 58 PRO B C 1
ATOM 1206 O O . PRO B 1 58 ? 46.803 80.673 5.773 1.00 21.33 58 PRO B O 1
ATOM 1210 N N . GLY B 1 59 ? 48.733 81.331 4.802 1.00 17.26 59 GLY B N 1
ATOM 1211 C CA . GLY B 1 59 ? 49.586 80.404 5.516 1.00 20.64 59 GLY B CA 1
ATOM 1212 C C . GLY B 1 59 ? 50.000 79.192 4.705 1.00 16.43 59 GLY B C 1
ATOM 1213 O O . GLY B 1 59 ? 51.058 78.617 4.949 1.00 19.07 59 GLY B O 1
ATOM 1214 N N . ASN B 1 60 ? 49.175 78.813 3.737 1.00 14.11 60 ASN B N 1
ATOM 1215 C CA . ASN B 1 60 ? 49.504 77.671 2.880 1.00 15.06 60 ASN B CA 1
ATOM 1216 C C . ASN B 1 60 ? 50.705 77.964 2.014 1.00 17.50 60 ASN B C 1
ATOM 1217 O O . ASN B 1 60 ? 50.966 79.123 1.679 1.00 20.14 60 ASN B O 1
ATOM 1222 N N . VAL B 1 61 ? 51.444 76.920 1.649 1.00 15.41 61 VAL B N 1
ATOM 1223 C CA . VAL B 1 61 ? 52.699 77.171 0.950 1.00 15.50 61 VAL B CA 1
ATOM 1224 C C . VAL B 1 61 ? 52.685 76.486 -0.412 1.00 14.94 61 VAL B C 1
ATOM 1225 O O . VAL B 1 61 ? 52.557 75.279 -0.499 1.00 15.07 61 VAL B O 1
ATOM 1229 N N . ASP B 1 62 ? 52.852 77.266 -1.472 1.00 15.81 62 ASP B N 1
ATOM 1230 C CA . ASP B 1 62 ? 52.919 76.724 -2.826 1.00 16.01 62 ASP B CA 1
ATOM 1231 C C . ASP B 1 62 ? 54.232 75.988 -3.098 1.00 17.16 62 ASP B C 1
ATOM 1232 O O . ASP B 1 62 ? 55.314 76.517 -2.859 1.00 17.67 62 ASP B O 1
ATOM 1237 N N . LEU B 1 63 ? 54.118 74.760 -3.593 1.00 15.89 63 LEU B N 1
ATOM 1238 C CA . LEU B 1 63 ? 55.260 73.948 -3.996 1.00 14.13 63 LEU B CA 1
ATOM 1239 C C . LEU B 1 63 ? 55.218 73.681 -5.491 1.00 16.75 63 LEU B C 1
ATOM 1240 O O . LEU B 1 63 ? 54.564 72.737 -5.933 1.00 18.98 63 LEU B O 1
ATOM 1245 N N . PRO B 1 64 ? 55.961 74.474 -6.270 1.00 15.78 64 PRO B N 1
ATOM 1246 C CA . PRO B 1 64 ? 56.075 74.219 -7.709 1.00 20.35 64 PRO B CA 1
ATOM 1247 C C . PRO B 1 64 ? 56.592 72.812 -7.918 1.00 19.75 64 PRO B C 1
ATOM 1248 O O . PRO B 1 64 ? 57.386 72.337 -7.110 1.00 23.70 64 PRO B O 1
ATOM 1252 N N . ALA B 1 65 ? 56.128 72.139 -8.967 1.00 28.67 65 ALA B N 1
ATOM 1253 C CA . ALA B 1 65 ? 56.493 70.746 -9.155 1.00 33.77 65 ALA B CA 1
ATOM 1254 C C . ALA B 1 65 ? 58.004 70.572 -9.229 1.00 25.11 65 ALA B C 1
ATOM 1255 O 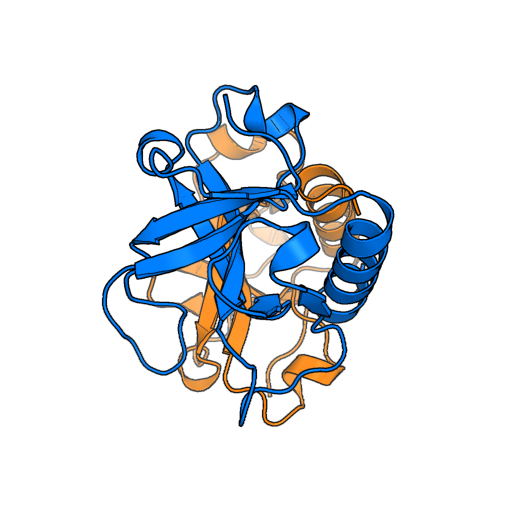O . ALA B 1 65 ? 58.536 69.634 -8.672 1.00 28.25 65 ALA B O 1
ATOM 1257 N N . THR B 1 66 ? 58.692 71.503 -9.878 1.00 20.16 66 THR B N 1
ATOM 1258 C CA . THR B 1 66 ? 60.146 71.439 -10.015 1.00 18.12 66 THR B CA 1
ATOM 1259 C C . THR B 1 66 ? 60.895 71.689 -8.706 1.00 18.41 66 THR B C 1
ATOM 1260 O O . THR B 1 66 ? 62.123 71.620 -8.668 1.00 16.68 66 THR B O 1
ATOM 1264 N N . THR B 1 67 ? 60.183 72.060 -7.646 1.00 18.27 67 THR B N 1
ATOM 1265 C CA . THR B 1 67 ? 60.877 72.325 -6.387 1.00 20.54 67 THR B CA 1
ATOM 1266 C C . THR B 1 67 ? 60.868 71.093 -5.482 1.00 20.76 67 THR B C 1
ATOM 1267 O O . THR B 1 67 ? 61.687 70.992 -4.569 1.00 27.19 67 THR B O 1
ATOM 1271 N N . THR B 1 68 ? 59.920 70.182 -5.708 1.00 21.40 68 THR B N 1
ATOM 1272 C CA . THR B 1 68 ? 59.850 68.926 -4.969 1.00 18.19 68 THR B CA 1
ATOM 1273 C C . THR B 1 68 ? 59.851 67.824 -6.024 1.00 22.35 68 THR B C 1
ATOM 1274 O O . THR B 1 68 ? 59.727 68.101 -7.203 1.00 28.91 68 THR B O 1
ATOM 1278 N N . ARG B 1 69 ? 59.982 66.578 -5.627 1.00 28.03 69 ARG B N 1
ATOM 1279 C CA . ARG B 1 69 ? 59.926 65.527 -6.628 1.00 20.00 69 ARG B CA 1
ATOM 1280 C C . ARG B 1 69 ? 58.499 65.043 -6.859 1.00 20.34 69 ARG B C 1
ATOM 1281 O O . ARG B 1 69 ? 58.281 64.019 -7.501 1.00 18.70 69 ARG B O 1
ATOM 1289 N N . LEU B 1 70 ? 57.519 65.788 -6.357 1.00 17.27 70 LEU B N 1
ATOM 1290 C CA . LEU B 1 70 ? 56.133 65.482 -6.684 1.00 16.12 70 LEU B CA 1
ATOM 1291 C C . LEU B 1 70 ? 55.838 65.764 -8.159 1.00 16.64 70 LEU B C 1
ATOM 1292 O O . LEU B 1 70 ? 56.428 66.666 -8.759 1.00 19.81 70 LEU B O 1
ATOM 1297 N N . PRO B 1 71 ? 54.920 64.993 -8.752 1.00 16.37 71 PRO B N 1
ATOM 1298 C CA . PRO B 1 71 ? 54.572 65.117 -10.175 1.00 22.33 71 PRO B CA 1
ATOM 1299 C C . PRO B 1 71 ? 53.818 66.393 -10.551 1.00 27.90 71 PRO B C 1
ATOM 1300 O O . PRO B 1 71 ? 53.912 66.824 -11.704 1.00 27.35 71 PRO B O 1
ATOM 1304 N N . ARG B 1 72 ? 53.080 66.981 -9.612 1.00 18.25 72 ARG B N 1
ATOM 1305 C CA . ARG B 1 72 ? 52.296 68.170 -9.913 1.00 20.48 72 ARG B CA 1
ATOM 1306 C C . ARG B 1 72 ? 52.630 69.332 -8.992 1.00 16.73 72 ARG B C 1
ATOM 1307 O O . ARG B 1 72 ? 53.158 69.127 -7.891 1.00 16.61 72 ARG B O 1
ATOM 1315 N N . ASP B 1 73 ? 52.304 70.545 -9.438 1.00 18.22 73 ASP B N 1
ATOM 1316 C CA . ASP B 1 73 ? 52.325 71.700 -8.552 1.00 15.59 73 ASP B CA 1
ATOM 1317 C C . ASP B 1 73 ? 51.414 71.378 -7.382 1.00 15.39 73 ASP B C 1
ATOM 1318 O O . ASP B 1 73 ? 50.280 70.935 -7.572 1.00 18.60 73 ASP B O 1
ATOM 1323 N N . SER B 1 74 ? 51.910 71.614 -6.176 1.00 14.85 74 SER B N 1
ATOM 1324 C CA . SER B 1 74 ? 51.192 71.202 -4.987 1.00 13.99 74 SER B CA 1
ATOM 1325 C C . SER B 1 74 ? 51.188 72.330 -3.976 1.00 13.41 74 SER B C 1
ATOM 1326 O O . SER B 1 74 ? 51.748 73.391 -4.218 1.00 18.85 74 SER B O 1
ATOM 1329 N N . VAL B 1 75 ? 50.524 72.104 -2.850 1.00 13.31 75 VAL B N 1
ATOM 1330 C CA . VAL B 1 75 ? 50.371 73.111 -1.816 1.00 16.10 75 VAL B CA 1
ATOM 1331 C C . VAL B 1 75 ? 50.473 72.388 -0.484 1.00 14.35 75 VAL B C 1
ATOM 1332 O O . VAL B 1 75 ? 49.826 71.357 -0.305 1.00 14.61 75 VAL B O 1
ATOM 1336 N N . VAL B 1 76 ? 51.289 72.905 0.430 1.00 10.25 76 VAL B N 1
ATOM 1337 C CA . VAL B 1 76 ? 51.258 72.441 1.819 1.00 11.32 76 VAL B CA 1
ATOM 1338 C C . VAL B 1 76 ? 50.086 73.129 2.479 1.00 15.47 76 VAL B C 1
ATOM 1339 O O . VAL B 1 76 ? 50.059 74.361 2.574 1.00 14.96 76 VAL B O 1
ATOM 1343 N N . ASN B 1 77 ? 49.130 72.323 2.929 1.00 14.52 77 ASN B N 1
ATOM 1344 C CA . ASN B 1 77 ? 47.942 72.821 3.610 1.00 13.59 77 ASN B CA 1
ATOM 1345 C C . ASN B 1 77 ? 48.203 72.846 5.119 1.00 14.55 77 ASN B C 1
ATOM 1346 O O . ASN B 1 77 ? 48.095 71.819 5.803 1.00 15.61 77 ASN B O 1
ATOM 1351 N N . VAL B 1 78 ? 48.596 74.006 5.637 1.00 15.02 78 VAL B N 1
ATOM 1352 C CA . VAL B 1 78 ? 49.016 74.096 7.036 1.00 16.84 78 VAL B CA 1
ATOM 1353 C C . VAL B 1 78 ? 47.841 74.031 8.011 1.00 15.61 78 VAL B C 1
ATOM 1354 O O . VAL B 1 78 ? 48.042 74.007 9.227 1.00 16.39 78 VAL B O 1
ATOM 1358 N N . THR B 1 79 ? 46.617 74.019 7.492 1.00 14.32 79 THR B N 1
ATOM 1359 C CA . THR B 1 79 ? 45.453 73.811 8.350 1.00 15.51 79 THR B CA 1
ATOM 1360 C C . THR B 1 79 ? 44.982 72.355 8.362 1.00 16.29 79 THR B C 1
ATOM 1361 O O . THR B 1 79 ? 43.997 72.037 9.019 1.00 18.87 79 THR B O 1
ATOM 1365 N N . ALA B 1 80 ? 45.669 71.485 7.621 1.00 12.23 80 ALA B N 1
ATOM 1366 C CA . ALA B 1 80 ? 45.355 70.057 7.597 1.00 14.53 80 ALA B CA 1
ATOM 1367 C C . ALA B 1 80 ? 46.495 69.288 8.242 1.00 15.12 80 ALA B C 1
ATOM 1368 O O . ALA B 1 80 ? 47.473 68.934 7.584 1.00 15.11 80 ALA B O 1
ATOM 1370 N N . ILE B 1 81 ? 46.389 69.065 9.545 1.00 13.83 81 ILE B N 1
ATOM 1371 C CA . ILE B 1 81 ? 47.465 68.433 10.280 1.00 16.68 81 ILE B CA 1
ATOM 1372 C C . ILE B 1 81 ? 47.007 67.038 10.691 1.00 17.95 81 ILE B C 1
ATOM 1373 O O . ILE B 1 81 ? 45.874 66.850 11.135 1.00 21.60 81 ILE B O 1
ATOM 1378 N N . VAL B 1 82 ? 47.875 66.054 10.518 1.00 13.12 82 VAL B N 1
ATOM 1379 C CA . VAL B 1 82 ? 47.523 64.688 10.896 1.00 13.33 82 VAL B CA 1
ATOM 1380 C C . VAL B 1 82 ? 48.617 64.078 11.750 1.00 14.38 82 VAL B C 1
ATOM 1381 O O . VAL B 1 82 ? 49.777 64.464 11.669 1.00 16.69 82 VAL B O 1
ATOM 1385 N N . THR B 1 83 ? 48.238 63.119 12.579 1.00 13.45 83 THR B N 1
ATOM 1386 C CA . THR B 1 83 ? 49.219 62.345 13.318 1.00 13.55 83 THR B CA 1
ATOM 1387 C C . THR B 1 83 ? 49.151 60.915 12.817 1.00 14.98 83 THR B C 1
ATOM 1388 O O . THR B 1 83 ? 48.086 60.301 12.844 1.00 18.86 83 THR B O 1
ATOM 1392 N N . LEU B 1 84 ? 50.286 60.406 12.343 1.00 12.88 84 LEU B N 1
ATOM 1393 C CA . LEU B 1 84 ? 50.347 59.113 11.658 1.00 15.59 84 LEU B CA 1
ATOM 1394 C C . LEU B 1 84 ? 51.306 58.157 12.354 1.00 15.05 84 LEU B C 1
ATOM 1395 O O . LEU B 1 84 ? 52.199 58.575 13.066 1.00 16.43 84 LEU B O 1
ATOM 1400 N N . ASN B 1 85 ? 51.114 56.859 12.162 1.00 16.83 85 ASN B N 1
ATOM 1401 C CA . ASN B 1 85 ? 52.089 55.904 12.670 1.00 15.69 85 ASN B CA 1
ATOM 1402 C C . ASN B 1 85 ? 53.367 55.998 11.851 1.00 16.40 85 ASN B C 1
ATOM 1403 O O . ASN B 1 85 ? 53.302 56.075 10.627 1.00 16.97 85 ASN B O 1
ATOM 1408 N N . LYS B 1 86 ? 54.524 55.989 12.509 1.00 17.27 86 LYS B N 1
ATOM 1409 C CA . LYS B 1 86 ? 55.799 56.049 11.789 1.00 16.87 86 LYS B CA 1
ATOM 1410 C C . LYS B 1 86 ? 55.934 54.902 10.804 1.00 20.89 86 LYS B C 1
ATOM 1411 O O . LYS B 1 86 ? 56.428 55.077 9.690 1.00 20.50 86 LYS B O 1
ATOM 1417 N N . THR B 1 87 ? 55.465 53.725 11.203 1.00 21.04 87 THR B N 1
ATOM 1418 C CA . THR B 1 87 ? 55.631 52.544 10.362 1.00 21.48 87 THR B CA 1
ATOM 1419 C C . THR B 1 87 ? 54.787 52.628 9.094 1.00 21.46 87 THR B C 1
ATOM 1420 O O . THR B 1 87 ? 54.967 51.830 8.174 1.00 29.54 87 THR B O 1
ATOM 1424 N N . ASP B 1 88 ? 53.876 53.594 9.040 1.00 20.33 88 ASP B N 1
ATOM 1425 C CA . ASP B 1 88 ? 53.058 53.815 7.852 1.00 25.53 88 ASP B CA 1
ATOM 1426 C C . ASP B 1 88 ? 53.680 54.827 6.891 1.00 27.54 88 ASP B C 1
ATOM 1427 O O . ASP B 1 88 ? 53.093 55.144 5.857 1.00 30.66 88 ASP B O 1
ATOM 1432 N N . LEU B 1 89 ? 54.862 55.329 7.238 1.00 25.11 89 LEU B N 1
ATOM 1433 C CA . LEU B 1 89 ? 55.616 56.210 6.345 1.00 24.63 89 LEU B CA 1
ATOM 1434 C C . LEU B 1 89 ? 56.790 55.466 5.713 1.00 25.64 89 LEU B C 1
ATOM 1435 O O . LEU B 1 89 ? 57.925 55.582 6.173 1.00 36.60 89 LEU B O 1
ATOM 1440 N N . THR B 1 90 ? 56.513 54.676 4.682 1.00 30.20 90 THR B N 1
ATOM 1441 C CA . THR B 1 90 ? 57.561 53.895 4.035 1.00 29.41 90 THR B CA 1
ATOM 1442 C C . THR B 1 90 ? 57.954 54.475 2.680 1.00 28.19 90 THR B C 1
ATOM 1443 O O . THR B 1 90 ? 59.069 54.265 2.200 1.00 38.70 90 THR B O 1
ATOM 1447 N N . ASP B 1 91 ? 57.031 55.205 2.067 1.00 24.27 91 ASP B N 1
ATOM 1448 C CA . ASP B 1 91 ? 57.179 55.605 0.677 1.00 21.44 91 ASP B CA 1
ATOM 1449 C C . ASP B 1 91 ? 57.670 57.052 0.547 1.00 24.36 91 ASP B C 1
ATOM 1450 O O . ASP B 1 91 ? 56.874 57.976 0.411 1.00 27.24 91 ASP B O 1
ATOM 1455 N N . ARG B 1 92 ? 58.988 57.226 0.569 1.00 17.43 92 ARG B N 1
ATOM 1456 C CA . ARG B 1 92 ? 59.620 58.545 0.631 1.00 16.04 92 ARG B CA 1
ATOM 1457 C C . ARG B 1 92 ? 59.746 59.194 -0.748 1.00 18.66 92 ARG B C 1
ATOM 1458 O O . ARG B 1 92 ? 60.198 58.562 -1.706 1.00 20.48 92 ARG B O 1
ATOM 1466 N N . VAL B 1 93 ? 59.354 60.461 -0.840 1.00 15.79 93 VAL B N 1
ATOM 1467 C CA . VAL B 1 93 ? 59.418 61.194 -2.102 1.00 17.11 93 VAL B CA 1
ATOM 1468 C C . VAL B 1 93 ? 60.694 62.014 -2.190 1.00 20.61 93 VAL B C 1
ATOM 1469 O O . VAL B 1 93 ? 61.367 62.037 -3.220 1.00 20.60 93 VAL B O 1
ATOM 1473 N N . GLY B 1 94 ? 60.997 62.736 -1.122 1.00 17.25 94 GLY B N 1
ATOM 1474 C CA . GLY B 1 94 ? 62.085 63.684 -1.139 1.00 19.98 94 GLY B CA 1
ATOM 1475 C C . GLY B 1 94 ? 61.954 64.558 0.080 1.00 20.33 94 GLY B C 1
ATOM 1476 O O . GLY B 1 94 ? 61.425 64.147 1.109 1.00 23.60 94 GLY B O 1
ATOM 1477 N N . GLU B 1 95 ? 62.384 65.797 -0.080 1.00 20.87 95 GLU B N 1
ATOM 1478 C CA . GLU B 1 95 ? 62.320 66.772 0.978 1.00 19.02 95 GLU B CA 1
ATOM 1479 C C . GLU B 1 95 ? 61.808 68.066 0.396 1.00 20.31 95 GLU B C 1
ATOM 1480 O O . GLU B 1 95 ? 61.853 68.289 -0.816 1.00 24.34 95 GLU B O 1
ATOM 1486 N N . VAL B 1 96 ? 61.301 68.912 1.275 1.00 16.75 96 VAL B N 1
ATOM 1487 C CA . VAL B 1 96 ? 60.950 70.270 0.902 1.00 17.83 96 VAL B CA 1
ATOM 1488 C C . VAL B 1 96 ? 62.193 71.082 1.199 1.00 23.39 96 VAL B C 1
ATOM 1489 O O . VAL B 1 96 ? 62.781 70.944 2.268 1.00 22.75 96 VAL B O 1
ATOM 1493 N N . PRO B 1 97 ? 62.629 71.903 0.232 1.00 18.54 97 PRO B N 1
ATOM 1494 C CA . PRO B 1 97 ? 63.876 72.631 0.470 1.00 21.35 97 PRO B CA 1
ATOM 1495 C C . PRO B 1 97 ? 63.749 73.626 1.613 1.00 23.16 97 PRO B C 1
ATOM 1496 O O . PRO B 1 97 ? 62.641 74.068 1.934 1.00 22.66 97 PRO B O 1
ATOM 1500 N N . ALA B 1 98 ? 64.888 73.961 2.213 1.00 25.25 98 ALA B N 1
ATOM 1501 C CA . ALA B 1 98 ? 64.937 74.790 3.410 1.00 29.13 98 ALA B CA 1
ATOM 1502 C C . ALA B 1 98 ? 64.155 76.086 3.253 1.00 23.30 98 ALA B C 1
ATOM 1503 O O . ALA B 1 98 ? 63.446 76.507 4.179 1.00 24.28 98 ALA B O 1
ATOM 1505 N N . SER B 1 99 ? 64.274 76.710 2.084 1.00 26.31 99 SER B N 1
ATOM 1506 C CA . SER B 1 99 ? 63.634 77.997 1.846 1.00 26.73 99 SER B CA 1
ATOM 1507 C C . SER B 1 99 ? 62.119 77.899 1.972 1.00 29.81 99 SER B C 1
ATOM 1508 O O . SER B 1 99 ? 61.471 78.771 2.550 1.00 25.34 99 SER B O 1
ATOM 1511 N N . LEU B 1 100 ? 61.555 76.822 1.444 1.00 20.77 100 LEU B N 1
ATOM 1512 C CA . LEU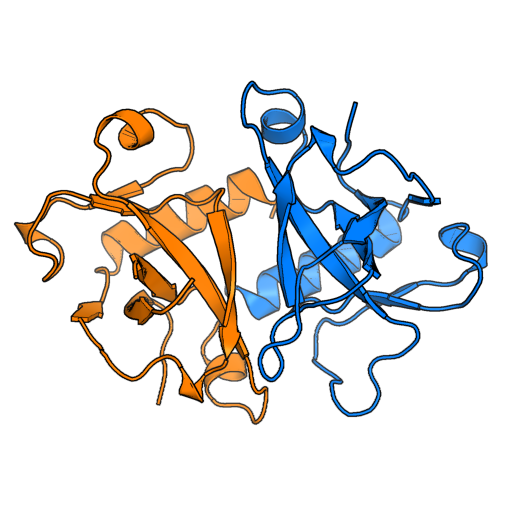 B 1 100 ? 60.114 76.648 1.480 1.00 19.23 100 LEU B CA 1
ATOM 1513 C C . LEU B 1 100 ? 59.680 76.145 2.861 1.00 17.64 100 LEU B C 1
ATOM 1514 O O . LEU B 1 100 ? 58.568 76.439 3.318 1.00 18.55 100 LEU B O 1
ATOM 1519 N N . MET B 1 101 ? 60.547 75.374 3.517 1.00 17.56 101 MET B N 1
ATOM 1520 C CA . MET B 1 101 ? 60.255 74.916 4.870 1.00 16.70 101 MET B CA 1
ATOM 1521 C C . MET B 1 101 ? 60.172 76.086 5.829 1.00 20.40 101 MET B C 1
ATOM 1522 O O . MET B 1 101 ? 59.406 76.043 6.784 1.00 19.35 101 MET B O 1
ATOM 1527 N N . HIS B 1 102 ? 60.939 77.145 5.579 1.00 20.85 102 HIS B N 1
ATOM 1528 C CA . HIS B 1 102 ? 60.827 78.331 6.428 1.00 22.41 102 HIS B CA 1
ATOM 1529 C C . HIS B 1 102 ? 59.439 78.964 6.299 1.00 16.75 102 HIS B C 1
ATOM 1530 O O . HIS B 1 102 ? 58.865 79.458 7.283 1.00 18.28 102 HIS B O 1
ATOM 1537 N N . GLU B 1 103 ? 58.890 78.915 5.087 1.00 17.26 103 GLU B N 1
ATOM 1538 C CA . GLU B 1 103 ? 57.544 79.415 4.821 1.00 15.28 103 GLU B CA 1
ATOM 1539 C C . GLU B 1 103 ? 56.508 78.513 5.499 1.00 13.87 103 GLU B C 1
ATOM 1540 O O . GLU B 1 103 ? 55.502 79.002 6.035 1.00 17.43 103 GLU B O 1
ATOM 1546 N N . VAL B 1 104 ? 56.748 77.203 5.466 1.00 15.11 104 VAL B N 1
ATOM 1547 C CA . VAL B 1 104 ? 55.883 76.275 6.186 1.00 15.08 104 VAL B CA 1
ATOM 1548 C C . VAL B 1 104 ? 55.878 76.589 7.675 1.00 15.79 104 VAL B C 1
ATOM 1549 O O . VAL B 1 104 ? 54.812 76.668 8.274 1.00 15.49 104 VAL B O 1
ATOM 1553 N N . ASP B 1 105 ? 57.060 76.796 8.256 1.00 15.58 105 ASP B N 1
ATOM 1554 C CA . ASP B 1 105 ? 57.156 77.137 9.678 1.00 16.76 105 ASP B CA 1
ATOM 1555 C C . ASP B 1 105 ? 56.372 78.407 9.993 1.00 16.41 105 ASP B C 1
ATOM 1556 O O . ASP B 1 105 ? 55.647 78.469 10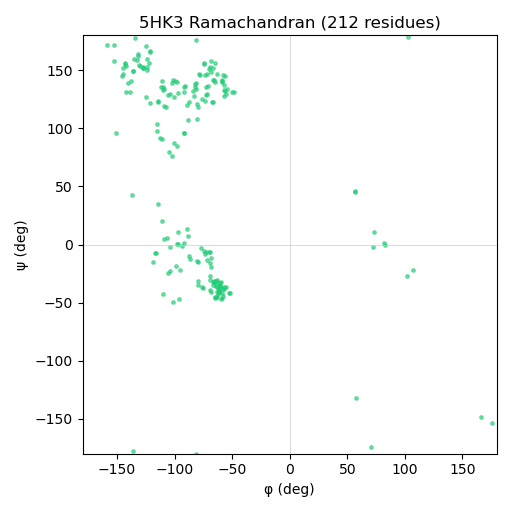.993 1.00 16.69 105 ASP B O 1
ATOM 1561 N N . ARG B 1 106 ? 56.505 79.422 9.143 1.00 16.67 106 ARG B N 1
ATOM 1562 C CA . ARG B 1 106 ? 55.767 80.669 9.356 1.00 17.04 106 ARG B CA 1
ATOM 1563 C C . ARG B 1 106 ? 54.251 80.447 9.313 1.00 16.61 106 ARG B C 1
ATOM 1564 O O . ARG B 1 106 ? 53.497 80.986 10.146 1.00 16.54 106 ARG B O 1
ATOM 1572 N N . GLY B 1 107 ? 53.814 79.607 8.375 1.00 15.90 107 GLY B N 1
ATOM 1573 C CA . GLY B 1 107 ? 52.405 79.273 8.251 1.00 13.11 107 GLY B CA 1
ATOM 1574 C C . GLY B 1 107 ? 51.887 78.552 9.485 1.00 15.57 107 GLY B C 1
ATOM 1575 O O . GLY B 1 107 ? 50.802 78.867 9.976 1.00 14.21 107 GLY B O 1
ATOM 1576 N N . LEU B 1 108 ? 52.654 77.584 9.976 1.00 14.58 108 LEU B N 1
ATOM 1577 C CA . LEU B 1 108 ? 52.274 76.848 11.179 1.00 17.24 108 LEU B CA 1
ATOM 1578 C C . LEU B 1 108 ? 52.190 77.773 12.389 1.00 15.56 108 LEU B C 1
ATOM 1579 O O . LEU B 1 108 ? 51.245 77.676 13.182 1.00 14.56 108 LEU B O 1
ATOM 1584 N N . ARG B 1 109 ? 53.155 78.680 12.530 1.00 14.41 109 ARG B N 1
ATOM 1585 C CA . ARG B 1 109 ? 53.110 79.609 13.663 1.00 16.83 109 ARG B CA 1
ATOM 1586 C C . ARG B 1 109 ? 51.855 80.472 13.602 1.00 16.18 109 ARG B C 1
ATOM 1587 O O . ARG B 1 109 ? 51.232 80.739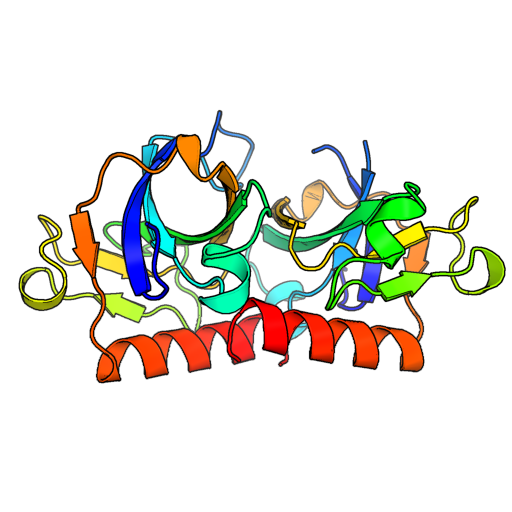 14.632 1.00 19.25 109 ARG B O 1
ATOM 1595 N N . ARG B 1 110 ? 51.469 80.883 12.398 1.00 15.03 110 ARG B N 1
ATOM 1596 C CA . ARG B 1 110 ? 50.251 81.670 12.227 1.00 16.20 110 ARG B CA 1
ATOM 1597 C C . ARG B 1 110 ? 48.991 80.878 12.590 1.00 15.68 110 ARG B C 1
ATOM 1598 O O . ARG B 1 110 ? 48.107 81.370 13.304 1.00 18.97 110 ARG B O 1
ATOM 1606 N N . VAL B 1 111 ? 48.918 79.639 12.111 1.00 13.56 111 VAL B N 1
ATOM 1607 C CA . VAL B 1 111 ? 47.742 78.806 12.317 1.00 13.26 111 VAL B CA 1
ATOM 1608 C C . VAL B 1 111 ? 47.577 78.373 13.778 1.00 15.16 111 VAL B C 1
ATOM 1609 O O . VAL B 1 111 ? 46.458 78.175 14.243 1.00 17.76 111 VAL B O 1
ATOM 1613 N N . LEU B 1 112 ? 48.689 78.217 14.491 1.00 14.15 112 LEU B N 1
ATOM 1614 C CA . LEU B 1 112 ? 48.637 77.694 15.856 1.00 15.38 112 LEU B CA 1
ATOM 1615 C C . LEU B 1 112 ? 48.942 78.730 16.935 1.00 18.28 112 LEU B C 1
ATOM 1616 O O . LEU B 1 112 ? 49.004 78.382 18.120 1.00 19.01 112 LEU B O 1
ATOM 1621 N N . ASP B 1 113 ? 49.118 79.992 16.538 1.00 17.86 113 ASP B N 1
ATOM 1622 C CA . ASP B 1 113 ? 49.488 81.067 17.468 1.00 18.75 113 ASP B CA 1
ATOM 1623 C C . ASP B 1 113 ? 50.783 80.745 18.207 1.00 23.03 113 ASP B C 1
ATOM 1624 O O . ASP B 1 113 ? 50.865 80.897 19.425 1.00 25.64 113 ASP B O 1
ATOM 1629 N N . LEU B 1 114 ? 51.792 80.289 17.473 1.00 21.36 114 LEU B N 1
ATOM 1630 C CA . LEU B 1 114 ? 53.068 79.944 18.089 1.00 23.74 114 LEU B CA 1
ATOM 1631 C C . LEU B 1 114 ? 54.161 80.912 17.645 1.00 34.36 114 LEU B C 1
ATOM 1632 O O . LEU B 1 114 ? 53.900 81.862 16.900 1.00 30.30 114 LEU B O 1
#

Organism: Mycobacterium tuberculosis (strain ATCC 25618 / H37Rv) (NCBI:txid83332)

GO terms:
  GO:0004540 RNA nuclease activity (F, IDA)
  GO:0044003 symbiont-mediated perturbation of host process (P, IMP)
  GO:0045926 negative regulation of growth (P, IMP)
  GO:0045927 positive regulation of growth (P, IMP)
  GO:0006402 mRNA catabolic process (P, IMP)
  GO:0005515 protein binding (F, IPI)
  GO:0016075 rRNA catabolic process (P, IMP)

Radius of gyration: 16.45 Å; Cα contacts (8 Å, |Δi|>4): 521; chains: 2; bounding box: 36×32×49 Å

InterPro domains:
  IPR003477 mRNA interferase PemK-like [PF02452] (5-112)
  IPR003477 mRNA interferase PemK-like [PIRSF033490] (1-114)
  IPR003477 mRNA interferase PemK-like [PTHR33988] (2-114)
  IPR011067 Plasmid maintenance toxin/Cell growth inhibitor [G3DSA:2.30.30.110] (1-114)

Nearest PDB structures (foldseek):
  5hk3-assembly1_B  TM=1.010E+00  e=9.885E-21  Mycobacterium tuberculosis H37Rv
  5hk0-assembly1_A  TM=1.000E+00  e=2.488E-18  Mycobacterium tuberculosis H37Rv
  5hk3-assembly1_A  TM=9.696E-01  e=4.598E-18  Mycobacterium tuberculosis H37Rv
  5hkc-assembly1_B  TM=9.755E-01  e=5.199E-18  Mycobacterium tuberculosis CDC1551
  5hk0-assembly1_B  TM=9.869E-01  e=3.946E-17  Mycobacterium tuberculosis H37Rv